Protein AF-A0A3B0P7P2-F1 (afdb_monomer)

Radius of gyration: 26.39 Å; Cα contacts (8 Å, |Δi|>4): 238; chains: 1; bounding box: 58×94×71 Å

Foldseek 3Di:
DLLCVLVVLLLVFCLCLLLLCLVVDPHSVCSVVVSVVVNVVSVVVSVVVVVLCVVQVHPDPLSSCLVVLVVPDPDPVSSVVVSVVSVVVVVVVVVVVVVVVVVSVLVSQLSVLVLCLLLLLFFPSVVLVVCCVVPPSVSSVVVSVVVVVVCCVLQVVVCVVQQFCLSVQLQSSQVSLVRLVVVLVVLVVVVVCVVVVHPPPPDPDPPSVVVSVVSNVVSCVSSCCVVVPQLPVCCVVFVADADPGGDPTDDPDRCTSVNSNCSNVVVVVVVVVNSVVGVVSSQVVQVVVVHHSVSRPCSVVVVVVVVVVVPPPPPDPDDPVPPPPPDDDDD

Secondary structure (DSSP, 8-state):
-GGGHHHHHHTT--GGGGGGGTTTSS-TTHHHHHHHHHHHHHHHHHHHHHHHHHHHT-S-GGGTSHHHHHHH-S-HHHHHHHHHHHHHHHHHHHHHHHHHHHHHHHHHHHHHHHHHHHTT-STTHHHHHHHHHHHTSHHHHHHHHHHHHHHIIIIIHHHHHHT-SHHHHHHHHHHHHHHHHHHHHHHHHHHHHHHTT-TT-----TTHHHHHHHHHHHHHHHHHIIIIIIIIIIHHH-TTSBP---SS---SS--BHHHHHHHHHHHHHHHHHHHHHHHHHHHHHHHHTT--GGGTT-HHHHHHHHHHHTTSSSSSSSSSSSSTTS-----

InterPro domains:
  IPR002293 Amino acid/polyamine transporter I [PF13520] (1-241)

Mean predicted aligned error: 10.69 Å

Organism: Mycoplasmopsis synoviae (NCBI:txid2109)

Sequence (331 aa):
MFIALPAVLFAFDSFLSVGNLAKDVKNPKTVPVAAVLTIVISATVYILISIGAALKGTGFVGNLFTDIVLSVSKDPATRLTASKVLNSFVFFLIGFGALFVANSTSIVLLKSSEGLIEYRQVMFYKKLGELNKRYKNLGSLVLYSVFVSIYLLVVVLPSAISLSDSVIDSSTNLPTIMFFFIYAYTMLLGIIDRFKGGKKTKLKVKGFLPASVLAILLIVAVIGFQFVYKFIAKTAQSPNVADSAGLFFSGTTVFTLAHNSLTNFGLLALCIILALTNYFVVKRQLRSEGLTIEDTGNASDSEEEVSYEETSHEKHEGIFCKMMHKFKPKK

Solvent-accessible surface area (backbone atoms only — not comparable to full-atom values): 18459 Å² total; per-residue (Å²): 116,81,83,54,44,52,69,58,47,44,78,68,49,68,62,72,51,58,60,72,46,35,88,80,40,98,56,49,81,49,48,65,56,51,45,52,51,51,52,53,52,51,51,52,52,52,51,52,51,51,52,54,28,60,77,68,74,40,96,48,73,66,63,69,51,44,65,61,34,60,70,74,40,92,51,68,68,60,29,54,50,49,45,52,53,50,40,52,50,52,52,48,51,53,54,54,50,51,51,54,53,52,54,53,49,51,54,46,46,34,48,50,32,41,50,32,33,67,29,55,71,35,58,64,20,66,65,32,42,52,34,22,73,74,58,73,49,42,21,19,50,51,52,36,48,52,54,50,51,52,46,42,60,72,34,49,46,56,16,62,75,55,49,25,36,28,51,43,49,41,51,57,42,49,61,32,54,53,50,51,49,51,51,37,49,54,46,49,52,54,52,52,38,62,75,70,68,43,89,81,66,78,75,82,61,84,64,48,68,66,50,44,54,51,50,34,54,51,48,50,52,53,51,45,44,47,54,51,43,52,43,43,52,46,21,74,77,43,34,81,43,74,44,88,53,37,88,87,39,83,38,93,65,81,55,20,32,41,55,46,28,49,50,43,52,50,50,51,49,48,53,51,52,51,52,50,51,32,52,56,48,31,53,54,55,32,49,76,71,77,43,58,76,83,56,44,67,55,55,66,67,69,60,53,62,65,56,55,68,75,56,73,81,79,78,85,82,80,68,79,76,72,71,76,80,79,81,78,86,82,130

Structure (mmCIF, N/CA/C/O backbone):
data_AF-A0A3B0P7P2-F1
#
_entry.id   AF-A0A3B0P7P2-F1
#
loop_
_atom_site.group_PDB
_atom_site.id
_atom_site.type_symbol
_atom_site.label_atom_id
_atom_site.label_alt_id
_atom_site.label_comp_id
_atom_site.label_asym_id
_atom_site.label_entity_id
_atom_site.label_seq_id
_atom_site.pdbx_PDB_ins_code
_atom_site.Cartn_x
_atom_site.Cartn_y
_atom_site.Cartn_z
_atom_site.occupancy
_atom_site.B_iso_or_equiv
_atom_site.auth_seq_id
_atom_site.auth_comp_id
_atom_site.auth_asym_id
_atom_site.auth_atom_id
_atom_site.pdbx_PDB_model_num
ATOM 1 N N . MET A 1 1 ? 0.508 -9.821 -20.270 1.00 49.44 1 MET A N 1
ATOM 2 C CA . MET A 1 1 ? -0.573 -8.846 -20.001 1.00 49.44 1 MET A CA 1
ATOM 3 C C . MET A 1 1 ? -1.073 -8.914 -18.553 1.00 49.44 1 MET A C 1
ATOM 5 O O . MET A 1 1 ? -0.848 -7.951 -17.840 1.00 49.44 1 MET A O 1
ATOM 9 N N . PHE A 1 2 ? -1.628 -10.033 -18.056 1.00 52.72 2 PHE A N 1
ATOM 10 C CA . PHE A 1 2 ? -2.137 -10.131 -16.665 1.00 52.72 2 PHE A CA 1
ATOM 11 C C . PHE A 1 2 ? -1.090 -9.929 -15.548 1.00 52.72 2 PHE A C 1
ATOM 13 O O . PHE A 1 2 ? -1.437 -9.560 -14.431 1.00 52.72 2 PHE A O 1
ATOM 20 N N . ILE A 1 3 ? 0.198 -10.123 -15.847 1.00 58.41 3 ILE A N 1
ATOM 21 C CA . ILE A 1 3 ? 1.301 -9.937 -14.886 1.00 58.41 3 ILE A CA 1
ATOM 22 C C . ILE A 1 3 ? 1.486 -8.460 -14.498 1.00 58.41 3 ILE A C 1
ATOM 24 O O . ILE A 1 3 ? 1.856 -8.194 -13.362 1.00 58.41 3 ILE A O 1
ATOM 28 N N . ALA A 1 4 ? 1.175 -7.517 -15.396 1.00 62.50 4 ALA A N 1
ATOM 29 C CA . ALA A 1 4 ? 1.313 -6.078 -15.150 1.00 62.50 4 ALA A CA 1
ATOM 30 C C . ALA A 1 4 ? 0.100 -5.462 -14.426 1.00 62.50 4 ALA A C 1
ATOM 32 O O . ALA A 1 4 ? 0.137 -4.294 -14.053 1.00 62.50 4 ALA A O 1
ATOM 33 N N . LEU A 1 5 ? -0.981 -6.229 -14.228 1.00 66.38 5 LEU A N 1
ATOM 34 C CA . LEU A 1 5 ? -2.214 -5.710 -13.632 1.00 66.38 5 LEU A CA 1
ATOM 35 C C . LEU A 1 5 ? -2.020 -5.108 -12.236 1.00 66.38 5 LEU A C 1
ATOM 37 O O . LEU A 1 5 ? -2.563 -4.033 -12.031 1.00 66.38 5 LEU A O 1
ATOM 41 N N . PRO A 1 6 ? -1.260 -5.699 -11.295 1.00 63.69 6 PRO A N 1
ATOM 42 C CA . PRO A 1 6 ? -1.059 -5.094 -9.980 1.00 63.69 6 PRO A CA 1
ATOM 43 C C . PRO A 1 6 ? -0.405 -3.719 -10.055 1.00 63.69 6 PRO A C 1
ATOM 45 O O . PRO A 1 6 ? -0.884 -2.806 -9.403 1.00 63.69 6 PRO A O 1
ATOM 48 N N . ALA A 1 7 ? 0.597 -3.535 -10.917 1.00 63.81 7 ALA A N 1
ATOM 49 C CA . ALA A 1 7 ? 1.243 -2.237 -11.107 1.00 63.81 7 ALA A CA 1
ATOM 50 C C . ALA A 1 7 ? 0.278 -1.185 -11.686 1.00 63.81 7 ALA A C 1
ATOM 52 O O . ALA A 1 7 ? 0.330 -0.016 -11.318 1.00 63.81 7 ALA A O 1
ATOM 53 N N . VAL A 1 8 ? -0.643 -1.598 -12.565 1.00 67.88 8 VAL A N 1
ATOM 54 C CA . VAL A 1 8 ? -1.703 -0.713 -13.078 1.00 67.88 8 VAL A CA 1
ATOM 55 C C . VAL A 1 8 ? -2.747 -0.424 -12.000 1.00 67.88 8 VAL A C 1
ATOM 57 O O . VAL A 1 8 ? -3.188 0.708 -11.861 1.00 67.88 8 VAL A O 1
ATOM 60 N N . LEU A 1 9 ? -3.141 -1.434 -11.228 1.00 70.94 9 LEU A N 1
ATOM 61 C CA . LEU A 1 9 ? -4.119 -1.308 -10.152 1.00 70.94 9 LEU A CA 1
ATOM 62 C C . LEU A 1 9 ? -3.581 -0.486 -8.974 1.00 70.94 9 LEU A C 1
ATOM 64 O O . LEU A 1 9 ? -4.361 0.222 -8.350 1.00 70.94 9 LEU A O 1
ATOM 68 N N . PHE A 1 10 ? -2.271 -0.511 -8.723 1.00 69.06 10 PHE A N 1
ATOM 69 C CA . PHE A 1 10 ? -1.591 0.327 -7.733 1.00 69.06 10 PHE A CA 1
ATOM 70 C C . PHE A 1 10 ? -1.850 1.811 -7.996 1.00 69.06 10 PHE A C 1
ATOM 72 O O . PHE A 1 10 ? -2.131 2.564 -7.079 1.00 69.06 10 PHE A O 1
ATOM 79 N N . ALA A 1 11 ? -1.894 2.234 -9.261 1.00 68.75 11 ALA A N 1
ATOM 80 C CA . ALA A 1 11 ? -2.240 3.611 -9.604 1.00 68.75 11 ALA A CA 1
ATOM 81 C C . ALA A 1 11 ? -3.682 4.027 -9.241 1.00 68.75 11 ALA A C 1
ATOM 83 O O . ALA A 1 11 ? -4.014 5.214 -9.251 1.00 68.75 11 ALA A O 1
ATOM 84 N N . PHE A 1 12 ? -4.544 3.052 -8.961 1.00 74.31 12 PHE A N 1
ATOM 85 C CA . PHE A 1 12 ? -5.931 3.232 -8.542 1.00 74.31 12 PHE A CA 1
ATOM 86 C C . PHE A 1 12 ? -6.143 2.849 -7.074 1.00 74.31 12 PHE A C 1
ATOM 88 O O . PHE A 1 12 ? -7.286 2.666 -6.645 1.00 74.31 12 PHE A O 1
ATOM 95 N N . ASP A 1 13 ? -5.068 2.683 -6.307 1.00 72.19 13 ASP A N 1
ATOM 96 C CA . ASP A 1 13 ? -5.170 2.417 -4.885 1.00 72.19 13 ASP A CA 1
ATOM 97 C C . ASP A 1 13 ? -5.441 3.706 -4.084 1.00 72.19 13 ASP A C 1
ATOM 99 O O . ASP A 1 13 ? -5.482 4.823 -4.603 1.00 72.19 13 ASP A O 1
ATOM 103 N N . SER A 1 14 ? -5.726 3.549 -2.790 1.00 69.88 14 SER A N 1
ATOM 104 C CA . SER A 1 14 ? -5.865 4.663 -1.842 1.00 69.88 14 SER A CA 1
ATOM 105 C C . SER A 1 14 ? -7.085 5.598 -2.005 1.00 69.88 14 SER A C 1
ATOM 107 O O . SER A 1 14 ? -7.225 6.551 -1.241 1.00 69.88 14 SER A O 1
ATOM 109 N N . PHE A 1 15 ? -8.063 5.329 -2.880 1.00 73.81 15 PHE A N 1
ATOM 110 C CA . PHE A 1 15 ? -9.264 6.192 -2.964 1.00 73.81 15 PHE A CA 1
ATOM 111 C C . PHE A 1 15 ? -10.089 6.239 -1.669 1.00 73.81 15 PHE A C 1
ATOM 113 O O . PHE A 1 15 ? -10.662 7.277 -1.333 1.00 73.81 15 PHE A O 1
ATOM 120 N N . LEU A 1 16 ? -10.126 5.139 -0.907 1.00 74.19 16 LEU A N 1
ATOM 121 C CA . LEU A 1 16 ? -10.799 5.114 0.397 1.00 74.19 16 LEU A CA 1
ATOM 122 C C . LEU A 1 16 ? -10.089 5.972 1.453 1.00 74.19 16 LEU A C 1
ATOM 124 O O . LEU A 1 16 ? -10.738 6.437 2.388 1.00 74.19 16 LEU A O 1
ATOM 128 N N . SER A 1 17 ? -8.795 6.246 1.281 1.00 75.06 17 SER A N 1
ATOM 129 C CA . SER A 1 17 ? -7.999 7.059 2.203 1.00 75.06 17 SER A CA 1
ATOM 130 C C . SER A 1 17 ? -8.495 8.500 2.307 1.00 75.06 17 SER A C 1
ATOM 132 O O . SER A 1 17 ? -8.345 9.130 3.351 1.00 75.06 17 SER A O 1
ATOM 134 N N . VAL A 1 18 ? -9.145 9.019 1.256 1.00 75.25 18 VAL A N 1
ATOM 135 C CA . VAL A 1 18 ? -9.760 10.358 1.265 1.00 75.25 18 VAL A CA 1
ATOM 136 C C . VAL A 1 18 ? -10.882 10.440 2.310 1.00 75.25 18 VAL A C 1
ATOM 138 O O . VAL A 1 18 ? -11.112 11.499 2.892 1.00 75.25 18 VAL A O 1
ATOM 141 N N . GLY A 1 19 ? -11.541 9.316 2.615 1.00 73.25 19 GLY A N 1
ATOM 142 C CA . GLY A 1 19 ? -12.555 9.235 3.667 1.00 73.25 19 GLY A CA 1
ATOM 143 C C . GLY A 1 19 ? -12.014 9.585 5.056 1.00 73.25 19 GLY A C 1
ATOM 144 O O . GLY A 1 19 ? -12.728 10.204 5.843 1.00 73.25 19 GLY A O 1
ATOM 145 N N . ASN A 1 20 ? -10.738 9.297 5.330 1.00 76.06 20 ASN A N 1
ATOM 146 C CA . ASN A 1 20 ? -10.111 9.597 6.623 1.00 76.06 20 ASN A CA 1
ATOM 147 C C . ASN A 1 20 ? -9.946 11.104 6.865 1.00 76.06 20 ASN A C 1
ATOM 149 O O . ASN A 1 20 ? -9.800 11.529 8.005 1.00 76.06 20 ASN A O 1
ATOM 153 N N . LEU A 1 21 ? -10.014 11.918 5.808 1.00 79.19 21 LEU A N 1
ATOM 154 C CA . LEU A 1 21 ? -9.935 13.376 5.890 1.00 79.19 21 LEU A CA 1
ATOM 155 C C . LEU A 1 21 ? -11.312 14.034 6.037 1.00 79.19 21 LEU A C 1
ATOM 157 O O . LEU A 1 21 ? -11.397 15.251 6.161 1.00 79.19 21 LEU A O 1
ATOM 161 N N . ALA A 1 22 ? -12.408 13.266 6.036 1.00 80.00 22 ALA A N 1
ATOM 162 C CA . ALA A 1 22 ? -13.754 13.833 6.030 1.00 80.00 22 ALA A CA 1
ATOM 163 C C . ALA A 1 22 ? -14.070 14.691 7.265 1.00 80.00 22 ALA A C 1
ATOM 165 O O . ALA A 1 22 ? -14.808 15.665 7.126 1.00 80.00 22 ALA A O 1
ATOM 166 N N . LYS A 1 23 ? -13.489 14.372 8.433 1.00 77.81 23 LYS A N 1
ATOM 167 C CA . LYS A 1 23 ? -13.632 15.171 9.666 1.00 77.81 23 LYS A CA 1
ATOM 168 C C . LYS A 1 23 ? -12.910 16.528 9.584 1.00 77.81 23 LYS A C 1
ATOM 170 O O . LYS A 1 23 ? -13.331 17.474 10.237 1.00 77.81 23 LYS A O 1
ATOM 175 N N . ASP A 1 24 ? -11.867 16.640 8.759 1.00 79.62 24 ASP A N 1
ATOM 176 C CA . ASP A 1 24 ? -11.014 17.835 8.664 1.00 79.62 24 ASP A CA 1
ATOM 177 C C . ASP A 1 24 ? -11.414 18.777 7.505 1.00 79.62 24 ASP A C 1
ATOM 179 O O . ASP A 1 24 ? -10.860 19.868 7.349 1.00 79.62 24 ASP A O 1
ATOM 183 N N . VAL A 1 25 ? -12.375 18.378 6.663 1.00 84.50 25 VAL A N 1
ATOM 184 C CA . VAL A 1 25 ? -12.838 19.172 5.515 1.00 84.50 25 VAL A CA 1
ATOM 185 C C . VAL A 1 25 ? -14.052 20.011 5.908 1.00 84.50 25 VAL A C 1
ATOM 187 O O . VAL A 1 25 ? -15.043 19.492 6.412 1.00 84.50 25 VAL A O 1
ATOM 190 N N . LYS A 1 26 ? -14.027 21.310 5.568 1.00 85.50 26 LYS A N 1
ATOM 191 C CA . LYS A 1 26 ? -15.121 22.267 5.845 1.00 85.50 26 LYS A CA 1
ATOM 192 C C . LYS A 1 26 ? -16.506 21.757 5.420 1.00 85.50 26 LYS A C 1
ATOM 194 O O . LYS A 1 26 ? -17.488 22.016 6.102 1.00 85.50 26 LYS A O 1
ATOM 199 N N . ASN A 1 27 ? -16.578 21.048 4.292 1.00 86.50 27 ASN A N 1
ATOM 200 C CA . ASN A 1 27 ? -17.801 20.441 3.769 1.00 86.50 27 ASN A CA 1
ATOM 201 C C . ASN A 1 27 ? -17.602 18.931 3.533 1.00 86.50 27 ASN A C 1
ATOM 203 O O . ASN A 1 27 ? -17.236 18.539 2.428 1.00 86.50 27 ASN A O 1
ATOM 207 N N . PRO A 1 28 ? -17.916 18.048 4.495 1.00 81.62 28 PRO A N 1
ATOM 208 C CA . PRO A 1 28 ? -17.690 16.602 4.354 1.00 81.62 28 PRO A CA 1
ATOM 209 C C . PRO A 1 28 ? -18.415 15.970 3.152 1.00 81.62 28 PRO A C 1
ATOM 211 O O . PRO A 1 28 ? -17.957 14.988 2.573 1.00 81.62 28 PRO A O 1
ATOM 214 N N . LYS A 1 29 ? -19.528 16.571 2.708 1.00 81.31 29 LYS A N 1
ATOM 215 C CA . LYS A 1 29 ? -20.290 16.140 1.521 1.00 81.31 29 LYS A CA 1
ATOM 216 C C . LYS A 1 29 ? -19.514 16.269 0.204 1.00 81.31 29 LYS A C 1
ATOM 218 O O . LYS A 1 29 ? -19.911 15.644 -0.776 1.00 81.31 29 LYS A O 1
ATOM 223 N N . THR A 1 30 ? -18.434 17.053 0.152 1.00 84.12 30 THR A N 1
ATOM 224 C CA . THR A 1 30 ? -17.600 17.165 -1.056 1.00 84.12 30 THR A CA 1
ATOM 225 C C . THR A 1 30 ? -16.606 16.017 -1.188 1.00 84.12 30 THR A C 1
ATOM 227 O O . THR A 1 30 ? -16.122 15.781 -2.289 1.00 84.12 30 THR A O 1
ATOM 230 N N . VAL A 1 31 ? -16.323 15.275 -0.111 1.00 83.00 31 VAL A N 1
ATOM 231 C CA . VAL A 1 31 ? -15.343 14.177 -0.111 1.00 83.00 31 VAL A CA 1
ATOM 232 C C . VAL A 1 31 ? -15.710 13.061 -1.100 1.00 83.00 31 VAL A C 1
ATOM 234 O O . VAL A 1 31 ? -14.862 12.718 -1.925 1.00 83.00 31 VAL A O 1
ATOM 237 N N . PRO A 1 32 ? -16.955 12.540 -1.133 1.00 79.62 32 PRO A N 1
ATOM 238 C CA . PRO A 1 32 ? -17.332 11.525 -2.117 1.00 79.62 32 PRO A CA 1
ATOM 239 C C . PRO A 1 32 ? -17.266 12.037 -3.562 1.00 79.62 32 PRO A C 1
ATOM 241 O O . PRO A 1 32 ? -16.859 11.304 -4.457 1.00 79.62 32 PRO A O 1
ATOM 244 N N . VAL A 1 33 ? -17.641 13.302 -3.795 1.00 83.62 33 VAL A N 1
ATOM 245 C CA . VAL A 1 33 ? -17.603 13.916 -5.134 1.00 83.62 33 VAL A CA 1
ATOM 246 C C . VAL A 1 33 ? -16.163 14.064 -5.613 1.00 83.62 33 VAL A C 1
ATOM 248 O O . VAL A 1 33 ? -15.855 13.692 -6.742 1.00 83.62 33 VAL A O 1
ATOM 251 N N . ALA A 1 34 ? -15.276 14.555 -4.745 1.00 84.19 34 ALA A N 1
ATOM 252 C CA . ALA A 1 34 ? -13.854 14.670 -5.033 1.00 84.19 34 ALA A CA 1
ATOM 253 C C . ALA A 1 34 ? -13.237 13.297 -5.334 1.00 84.19 34 ALA A C 1
ATOM 255 O O . ALA A 1 34 ? -12.522 13.165 -6.320 1.00 84.19 34 ALA A O 1
ATOM 256 N N . ALA A 1 35 ? -13.572 12.262 -4.555 1.00 84.00 35 ALA A N 1
ATOM 257 C CA . ALA A 1 35 ? -13.095 10.904 -4.803 1.00 84.00 35 ALA A CA 1
ATOM 258 C C . ALA A 1 35 ? -13.521 10.384 -6.189 1.00 84.00 35 ALA A C 1
ATOM 260 O O . ALA A 1 35 ? -12.676 9.922 -6.952 1.00 84.00 35 ALA A O 1
ATOM 261 N N . VAL A 1 36 ? -14.803 10.513 -6.553 1.00 84.44 36 VAL A N 1
ATOM 262 C CA . VAL A 1 36 ? -15.304 10.083 -7.873 1.00 84.44 36 VAL A CA 1
ATOM 263 C C . VAL A 1 36 ? -14.634 10.859 -9.006 1.00 84.44 36 VAL A C 1
ATOM 265 O O . VAL A 1 36 ? -14.226 10.257 -9.998 1.00 84.44 36 VAL A O 1
ATOM 268 N N . LEU A 1 37 ? -14.487 12.177 -8.863 1.00 86.94 37 LEU A N 1
ATOM 269 C CA . LEU A 1 37 ? -13.851 13.009 -9.880 1.00 86.94 37 LEU A CA 1
ATOM 270 C C . LEU A 1 37 ? -12.386 12.604 -10.096 1.00 86.94 37 LEU A C 1
ATOM 272 O O . LEU A 1 37 ? -11.966 12.433 -11.239 1.00 86.94 37 LEU A O 1
ATOM 276 N N . THR A 1 38 ? -11.635 12.379 -9.016 1.00 84.19 38 THR A N 1
ATOM 277 C CA . THR A 1 38 ? -10.246 11.907 -9.091 1.00 84.19 38 THR A CA 1
ATOM 278 C C . THR A 1 38 ? -10.162 10.539 -9.764 1.00 84.19 38 THR A C 1
ATOM 280 O O . THR A 1 38 ? -9.327 10.362 -10.645 1.00 84.19 38 THR A O 1
ATOM 283 N N . ILE A 1 39 ? -11.055 9.595 -9.432 1.00 85.50 39 ILE A N 1
ATOM 284 C CA . ILE A 1 39 ? -11.105 8.275 -10.087 1.00 85.50 39 ILE A CA 1
ATOM 285 C C . ILE A 1 39 ? -11.292 8.425 -11.601 1.00 85.50 39 ILE A C 1
ATOM 287 O O . ILE A 1 39 ? -10.558 7.811 -12.374 1.00 85.50 39 ILE A O 1
ATOM 291 N N . VAL A 1 40 ? -12.250 9.249 -12.038 1.00 87.31 40 VAL A N 1
ATOM 292 C CA . VAL A 1 40 ? -12.564 9.439 -13.464 1.00 87.31 40 VAL A CA 1
ATOM 293 C C . VAL A 1 40 ? -11.408 10.102 -14.214 1.00 87.31 40 VAL A C 1
ATOM 295 O O . VAL A 1 40 ? -11.048 9.651 -15.306 1.00 87.31 40 VAL A O 1
ATOM 298 N N . ILE A 1 41 ? -10.804 11.146 -13.638 1.00 88.25 41 ILE A N 1
ATOM 299 C CA . ILE A 1 41 ? -9.662 11.843 -14.244 1.00 88.25 41 ILE A CA 1
ATOM 300 C C . ILE A 1 41 ? -8.474 10.887 -14.367 1.00 88.25 41 ILE A C 1
ATOM 302 O O . ILE A 1 41 ? -7.944 10.720 -15.466 1.00 88.25 41 ILE A O 1
ATOM 306 N N . SER A 1 42 ? -8.104 10.204 -13.279 1.00 84.88 42 SER A N 1
ATOM 307 C CA . SER A 1 42 ? -7.007 9.233 -13.287 1.00 84.88 42 SER A CA 1
ATOM 308 C C . SER A 1 42 ? -7.260 8.122 -14.305 1.00 84.88 42 SER A 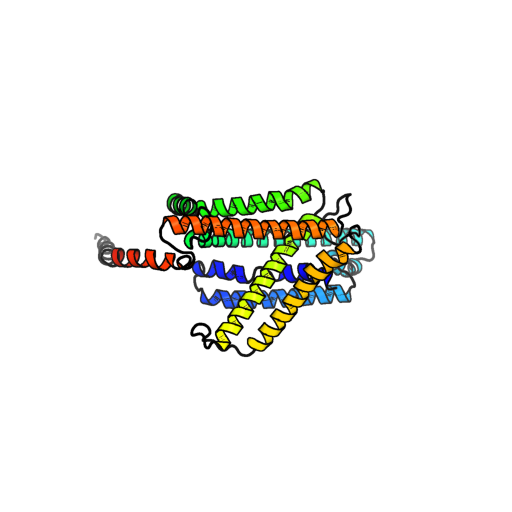C 1
ATOM 310 O O . SER A 1 42 ? -6.393 7.845 -15.131 1.00 84.88 42 SER A O 1
ATOM 312 N N . ALA A 1 43 ? -8.461 7.535 -14.328 1.00 85.19 43 ALA A N 1
ATOM 313 C CA . ALA A 1 43 ? -8.807 6.474 -15.275 1.00 85.19 43 ALA A CA 1
ATOM 314 C C . ALA A 1 43 ? -8.655 6.929 -16.729 1.00 85.19 43 ALA A C 1
ATOM 316 O O . ALA A 1 43 ? -8.058 6.222 -17.539 1.00 85.19 43 ALA A O 1
ATOM 317 N N . THR A 1 44 ? -9.130 8.134 -17.045 1.00 87.06 44 THR A N 1
ATOM 318 C CA . THR A 1 44 ? -9.014 8.709 -18.389 1.00 87.06 44 THR A CA 1
ATOM 319 C C . THR A 1 44 ? -7.549 8.874 -18.793 1.00 87.06 44 THR A C 1
ATOM 321 O O . THR A 1 44 ? -7.156 8.436 -19.874 1.00 87.06 44 THR A O 1
ATOM 324 N N . VAL A 1 45 ? -6.717 9.442 -17.915 1.00 85.44 45 VAL A N 1
ATOM 325 C CA . VAL A 1 45 ? -5.284 9.642 -18.180 1.00 85.44 45 VAL A CA 1
ATOM 326 C C . VAL A 1 45 ? -4.566 8.304 -18.387 1.00 85.44 45 VAL A C 1
ATOM 328 O O . VAL A 1 45 ? -3.842 8.149 -19.370 1.00 85.44 45 VAL A O 1
ATOM 331 N N . TYR A 1 46 ? -4.801 7.308 -17.528 1.00 82.50 46 TYR A N 1
ATOM 332 C CA . TYR A 1 46 ? -4.169 5.989 -17.656 1.00 82.50 46 TYR A CA 1
ATOM 333 C C . TYR A 1 46 ? -4.603 5.230 -18.913 1.00 82.50 46 TYR A C 1
ATOM 335 O O . TYR A 1 46 ? -3.768 4.569 -19.537 1.00 82.50 46 TYR A O 1
ATOM 343 N N . ILE A 1 47 ? -5.870 5.341 -19.326 1.00 83.75 47 ILE A N 1
ATOM 344 C CA . ILE A 1 47 ? -6.346 4.765 -20.591 1.00 83.75 47 ILE A CA 1
ATOM 345 C C . ILE A 1 47 ? -5.615 5.413 -21.772 1.00 83.75 47 ILE A C 1
ATOM 347 O O . ILE A 1 47 ? -5.116 4.697 -22.639 1.00 83.75 47 ILE A O 1
ATOM 351 N N . LEU A 1 48 ? -5.481 6.744 -21.788 1.00 83.88 48 LEU A N 1
ATOM 352 C CA . LEU A 1 48 ? -4.771 7.459 -22.855 1.00 83.88 48 LEU A CA 1
ATOM 353 C C . LEU A 1 48 ? -3.288 7.071 -22.928 1.00 83.88 48 LEU A C 1
ATOM 355 O O . LEU A 1 48 ? -2.784 6.799 -24.017 1.00 83.88 48 LEU A O 1
ATOM 359 N N . ILE A 1 49 ? -2.604 6.981 -21.782 1.00 79.81 49 ILE A N 1
ATOM 360 C CA . ILE A 1 49 ? -1.206 6.522 -21.719 1.00 79.81 49 ILE A CA 1
ATOM 361 C C . ILE A 1 49 ? -1.091 5.086 -22.241 1.00 79.81 49 ILE A C 1
ATOM 363 O O . ILE A 1 49 ? -0.201 4.793 -23.037 1.00 79.81 49 ILE A O 1
ATOM 367 N N . SER A 1 50 ? -2.008 4.201 -21.838 1.00 79.06 50 SER A N 1
ATOM 368 C CA . SER A 1 50 ? -2.009 2.795 -22.259 1.00 79.06 50 SER A CA 1
ATOM 369 C C . SER A 1 50 ? -2.227 2.645 -23.765 1.00 79.06 50 SER A C 1
ATOM 371 O O . SER A 1 50 ? -1.530 1.861 -24.406 1.00 79.06 50 SER A O 1
ATOM 373 N N . ILE A 1 51 ? -3.148 3.421 -24.347 1.00 82.00 51 ILE A N 1
ATOM 374 C CA . ILE A 1 51 ? -3.365 3.466 -25.800 1.00 82.00 51 ILE A CA 1
ATOM 375 C C . ILE A 1 51 ? -2.102 3.978 -26.502 1.00 82.00 51 ILE A C 1
ATOM 377 O O . ILE A 1 51 ? -1.653 3.362 -27.466 1.00 82.00 51 ILE A O 1
ATOM 381 N N . GLY A 1 52 ? -1.487 5.053 -25.998 1.00 78.88 52 GLY A N 1
ATOM 382 C CA . GLY A 1 52 ? -0.237 5.587 -26.546 1.00 78.88 52 GLY A CA 1
ATOM 383 C C . GLY A 1 52 ? 0.905 4.564 -26.533 1.00 78.88 52 GLY A C 1
ATOM 384 O O . GLY A 1 52 ? 1.584 4.383 -27.543 1.00 78.88 52 GLY A O 1
ATOM 385 N N . ALA A 1 53 ? 1.072 3.843 -25.422 1.00 78.12 53 ALA A N 1
ATOM 386 C CA . ALA A 1 53 ? 2.049 2.763 -25.269 1.00 78.12 53 ALA A CA 1
ATOM 387 C C . ALA A 1 53 ? 1.788 1.593 -26.220 1.00 78.12 53 ALA A C 1
ATOM 389 O O . ALA A 1 53 ? 2.718 1.115 -26.873 1.00 78.12 53 ALA A O 1
ATOM 390 N N . ALA A 1 54 ? 0.526 1.177 -26.352 1.00 79.69 54 ALA A N 1
ATOM 391 C CA . ALA A 1 54 ? 0.126 0.105 -27.254 1.00 79.69 54 ALA A CA 1
ATOM 392 C C . ALA A 1 54 ? 0.385 0.460 -28.726 1.00 79.69 54 ALA A C 1
ATOM 394 O O . ALA A 1 54 ? 0.961 -0.349 -29.448 1.00 79.69 54 ALA A O 1
ATOM 395 N N . LEU A 1 55 ? 0.026 1.675 -29.158 1.00 80.75 55 LEU A N 1
ATOM 396 C CA . LEU A 1 55 ? 0.239 2.137 -30.537 1.00 80.75 55 LEU A CA 1
ATOM 397 C C . LEU A 1 55 ? 1.724 2.246 -30.900 1.00 80.75 55 LEU A C 1
ATOM 399 O O . LEU A 1 55 ? 2.104 1.987 -32.038 1.00 80.75 55 LEU A O 1
ATOM 403 N N . LYS A 1 56 ? 2.566 2.611 -29.932 1.00 76.38 56 LYS A N 1
ATOM 404 C CA . LYS A 1 56 ? 4.022 2.698 -30.098 1.00 76.38 56 LYS A CA 1
ATOM 405 C C . LYS A 1 56 ? 4.748 1.360 -29.960 1.00 76.38 56 LYS A C 1
ATOM 407 O O . LYS A 1 56 ? 5.914 1.275 -30.330 1.00 76.38 56 LYS A O 1
ATOM 412 N N . GLY A 1 57 ? 4.114 0.350 -29.367 1.00 75.88 57 GLY A N 1
ATOM 413 C CA . GLY A 1 57 ? 4.770 -0.912 -29.022 1.00 75.88 57 GLY A CA 1
ATOM 414 C C . GLY A 1 57 ? 5.871 -0.770 -27.961 1.00 75.88 57 GLY A C 1
ATOM 415 O O . GLY A 1 57 ? 6.796 -1.577 -27.936 1.00 75.88 57 GLY A O 1
ATOM 416 N N . THR A 1 58 ? 5.800 0.242 -27.088 1.00 72.19 58 THR A N 1
ATOM 417 C CA . THR A 1 58 ? 6.779 0.458 -26.006 1.00 72.19 58 THR A CA 1
ATOM 418 C C . THR A 1 58 ? 6.110 0.424 -24.638 1.00 72.19 58 THR A C 1
ATOM 420 O O . THR A 1 58 ? 5.103 1.088 -24.415 1.00 72.19 58 THR A O 1
ATOM 423 N N . GLY A 1 59 ? 6.700 -0.318 -23.698 1.00 64.38 59 GLY A N 1
ATOM 424 C CA . GLY A 1 59 ? 6.284 -0.321 -22.291 1.00 64.38 59 GLY A CA 1
ATOM 425 C C . GLY A 1 59 ? 6.919 0.792 -21.450 1.00 64.38 59 GLY A C 1
ATOM 426 O O . GLY A 1 59 ? 6.494 1.018 -20.322 1.00 64.38 59 GLY A O 1
ATOM 427 N N . PHE A 1 60 ? 7.931 1.489 -21.978 1.00 68.94 60 PHE A N 1
ATOM 428 C CA . PHE A 1 60 ? 8.664 2.524 -21.248 1.00 68.94 60 PHE A CA 1
ATOM 429 C C . PHE A 1 60 ? 8.241 3.930 -21.684 1.00 68.94 60 PHE A C 1
ATOM 431 O O . PHE A 1 60 ? 8.277 4.254 -22.875 1.00 68.94 60 PHE A O 1
ATOM 438 N N . VAL A 1 61 ? 7.886 4.781 -20.714 1.00 67.44 61 VAL A N 1
ATOM 439 C CA . VAL A 1 61 ? 7.350 6.133 -20.9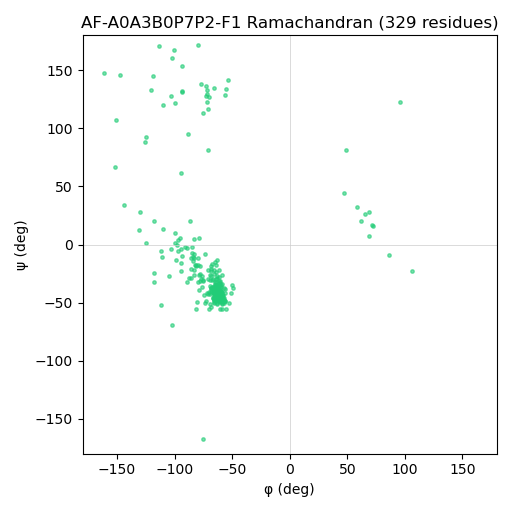59 1.00 67.44 61 VAL A CA 1
ATOM 440 C C . VAL A 1 61 ? 8.370 7.052 -21.629 1.00 67.44 61 VAL A C 1
ATOM 442 O O . VAL A 1 61 ? 8.003 7.792 -22.535 1.00 67.44 61 VAL A O 1
ATOM 445 N N . GLY A 1 62 ? 9.659 6.973 -21.279 1.00 65.38 62 GLY A N 1
ATOM 446 C CA . GLY A 1 62 ? 10.691 7.773 -21.960 1.00 65.38 62 GLY A CA 1
ATOM 447 C C . GLY A 1 62 ? 10.796 7.458 -23.459 1.00 65.38 62 GLY A C 1
ATOM 448 O O . GLY A 1 62 ? 11.066 8.335 -24.277 1.00 65.38 62 GLY A O 1
ATOM 449 N N . ASN A 1 63 ? 10.450 6.227 -23.846 1.00 7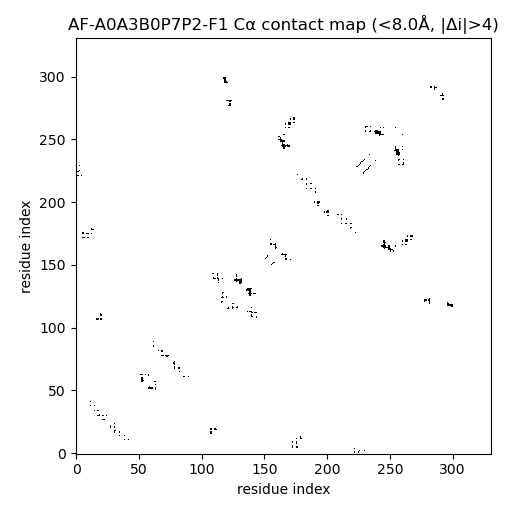0.69 63 ASN A N 1
ATOM 450 C CA . ASN A 1 63 ? 10.436 5.789 -25.239 1.00 70.69 63 ASN A CA 1
ATOM 451 C C . ASN A 1 63 ? 9.142 6.163 -25.980 1.00 70.69 63 ASN A C 1
ATOM 453 O O . ASN A 1 63 ? 9.094 6.068 -27.203 1.00 70.69 63 ASN A O 1
ATOM 457 N N . LEU A 1 64 ? 8.088 6.617 -25.290 1.00 70.31 64 LEU A N 1
ATOM 458 C CA . LEU A 1 64 ? 6.886 7.129 -25.963 1.00 70.31 64 LEU A CA 1
ATOM 459 C C . LEU A 1 64 ? 7.206 8.378 -26.779 1.00 70.31 64 LEU A C 1
ATOM 461 O O . LEU A 1 64 ? 6.677 8.562 -27.875 1.00 70.31 64 LEU A O 1
ATOM 465 N N . PHE A 1 65 ? 8.108 9.215 -26.275 1.00 71.38 65 PHE A N 1
ATOM 466 C CA . PHE A 1 65 ? 8.397 10.513 -26.869 1.00 71.38 65 PHE A CA 1
ATOM 467 C C . PHE A 1 65 ? 9.624 10.516 -27.790 1.00 71.38 65 PHE A C 1
ATOM 469 O O . PHE A 1 65 ? 9.981 11.561 -28.332 1.00 71.38 65 PHE A O 1
ATOM 476 N N . THR A 1 66 ? 10.254 9.362 -28.025 1.00 69.31 66 THR A N 1
ATOM 477 C CA . THR A 1 66 ? 11.437 9.263 -28.895 1.00 69.31 66 THR A CA 1
ATOM 478 C C . THR A 1 66 ? 11.155 9.772 -30.303 1.00 69.31 66 THR A C 1
ATOM 480 O O . THR A 1 66 ? 11.933 10.580 -30.791 1.00 69.31 66 THR A O 1
ATOM 483 N N . ASP A 1 67 ? 10.027 9.410 -30.924 1.00 66.94 67 ASP A N 1
ATOM 484 C CA . ASP A 1 67 ? 9.686 9.889 -32.282 1.00 66.94 67 ASP A CA 1
ATOM 485 C C . ASP A 1 67 ? 9.483 11.405 -32.364 1.00 66.94 67 ASP A C 1
ATOM 487 O O . ASP A 1 67 ? 9.817 12.007 -33.384 1.00 66.94 67 ASP A O 1
ATOM 491 N N . ILE A 1 68 ? 9.025 12.047 -31.281 1.00 68.38 68 ILE A N 1
ATOM 492 C CA . ILE A 1 68 ? 8.976 13.515 -31.212 1.00 68.38 68 ILE A CA 1
ATOM 493 C C . ILE A 1 68 ? 10.402 14.057 -31.282 1.00 68.38 68 ILE A C 1
ATOM 495 O O . ILE A 1 68 ? 10.681 14.943 -32.082 1.00 68.38 68 ILE A O 1
ATOM 499 N N . VAL A 1 69 ? 11.343 13.462 -30.550 1.00 67.88 69 VAL A N 1
ATOM 500 C CA . VAL A 1 69 ? 12.762 13.833 -30.629 1.00 67.88 69 VAL A CA 1
ATOM 501 C C . VAL A 1 69 ? 13.358 13.556 -32.016 1.00 67.88 69 VAL A C 1
ATOM 503 O O . VAL A 1 69 ? 14.158 14.356 -32.501 1.00 67.88 69 VAL A O 1
ATOM 506 N N . LEU A 1 70 ? 12.954 12.472 -32.694 1.00 65.62 70 LEU A N 1
ATOM 507 C CA . LEU A 1 70 ? 13.402 12.180 -34.063 1.00 65.62 70 LEU A CA 1
ATOM 508 C C . LEU A 1 70 ? 12.896 13.218 -35.079 1.00 65.62 70 LEU A C 1
ATOM 510 O O . LEU A 1 70 ? 13.546 13.413 -36.103 1.00 65.62 70 LEU A O 1
ATOM 514 N N . SER A 1 71 ? 11.780 13.894 -34.791 1.00 69.00 71 SER A N 1
ATOM 515 C CA . SER A 1 71 ? 11.210 14.945 -35.645 1.00 69.00 71 SER A CA 1
ATOM 516 C C . SER A 1 71 ? 11.862 16.327 -35.476 1.00 69.00 71 SER A C 1
ATOM 518 O O . SER A 1 71 ? 11.752 17.159 -36.372 1.00 69.00 71 SER A O 1
ATOM 520 N N . VAL A 1 72 ? 12.576 16.571 -34.366 1.00 68.50 72 VAL A N 1
ATOM 521 C CA . VAL A 1 72 ? 13.145 17.893 -34.023 1.00 68.50 72 VAL A CA 1
ATOM 522 C C . VAL A 1 72 ? 14.385 18.244 -34.850 1.00 68.50 72 VAL A C 1
ATOM 524 O O . VAL A 1 72 ? 14.637 19.417 -35.111 1.00 68.50 72 VAL A O 1
ATOM 527 N N . SER A 1 73 ? 15.181 17.262 -35.276 1.00 68.88 73 SER A N 1
ATOM 528 C CA . SER A 1 73 ? 16.367 17.517 -36.102 1.00 68.88 73 SER A CA 1
ATOM 529 C C . SER A 1 73 ? 16.826 16.257 -36.830 1.00 68.88 73 SER A C 1
ATOM 531 O O . SER A 1 73 ? 16.714 15.153 -36.301 1.00 68.88 73 SER A O 1
ATOM 533 N N . LYS A 1 74 ? 17.392 16.416 -38.035 1.00 75.88 74 LYS A N 1
ATOM 534 C CA . LYS A 1 74 ? 18.065 15.327 -38.769 1.00 75.88 74 LYS A CA 1
ATOM 535 C C . LYS A 1 74 ? 19.470 15.038 -38.226 1.00 75.88 74 LYS A C 1
ATOM 537 O O . LYS A 1 74 ? 19.986 13.951 -38.471 1.00 75.88 74 LYS A O 1
ATOM 542 N N . ASP A 1 75 ? 20.060 15.976 -37.483 1.00 83.06 75 ASP A N 1
ATOM 543 C CA . ASP A 1 75 ? 21.395 15.838 -36.901 1.00 83.06 75 ASP A CA 1
ATOM 544 C C . ASP A 1 75 ? 21.408 14.833 -35.721 1.00 83.06 75 ASP A C 1
ATOM 546 O O . ASP A 1 75 ? 20.670 15.018 -34.743 1.00 83.06 75 ASP A O 1
ATOM 550 N N . PRO A 1 76 ? 22.240 13.772 -35.769 1.00 80.62 76 PRO A N 1
ATOM 551 C CA . PRO A 1 76 ? 22.320 12.761 -34.714 1.00 80.62 76 PRO A CA 1
ATOM 552 C C . PRO A 1 76 ? 22.707 13.308 -33.331 1.00 80.62 76 PRO A C 1
ATOM 554 O O . PRO A 1 76 ? 22.177 12.835 -32.321 1.00 80.62 76 PRO A O 1
ATOM 557 N N . ALA A 1 77 ? 23.595 14.307 -33.260 1.00 82.12 77 ALA A N 1
ATOM 558 C CA . ALA A 1 77 ? 24.068 14.859 -31.987 1.00 82.12 77 ALA A CA 1
ATOM 559 C C . ALA A 1 77 ? 22.967 15.659 -31.267 1.00 82.12 77 ALA A C 1
ATOM 561 O O . ALA A 1 77 ? 22.753 15.510 -30.055 1.00 82.12 77 ALA A O 1
ATOM 562 N N . THR A 1 78 ? 22.199 16.439 -32.030 1.00 81.44 78 THR A N 1
ATOM 563 C CA . THR A 1 78 ? 21.033 17.179 -31.537 1.00 81.44 78 THR A CA 1
ATOM 564 C C . THR A 1 78 ? 19.938 16.231 -31.032 1.00 81.44 78 THR A C 1
ATOM 566 O O . THR A 1 78 ? 19.392 16.443 -29.948 1.00 81.44 78 THR A O 1
ATOM 569 N N . ARG A 1 79 ? 19.663 15.130 -31.751 1.00 79.38 79 ARG A N 1
ATOM 570 C CA . ARG A 1 79 ? 18.681 14.104 -31.334 1.00 79.38 79 ARG A CA 1
ATOM 571 C C . ARG A 1 79 ? 19.069 13.427 -30.022 1.00 79.38 79 ARG A C 1
ATOM 573 O O . ARG A 1 79 ? 18.221 13.241 -29.150 1.00 79.38 79 ARG A O 1
ATOM 580 N N . LEU A 1 80 ? 20.345 13.074 -29.861 1.00 79.62 80 LEU A N 1
ATOM 581 C CA . LEU A 1 80 ? 20.830 12.445 -28.631 1.00 79.62 80 LEU A CA 1
ATOM 582 C C . LEU A 1 80 ? 20.675 13.383 -27.428 1.00 79.62 80 LEU A C 1
ATOM 584 O O . LEU A 1 80 ? 20.226 12.959 -26.364 1.00 79.62 80 LEU A O 1
ATOM 588 N N . THR A 1 81 ? 21.009 14.661 -27.608 1.00 83.38 81 THR A N 1
ATOM 589 C CA . THR A 1 81 ? 20.887 15.679 -26.556 1.00 83.38 81 THR A CA 1
ATOM 590 C C . THR A 1 81 ? 19.428 15.911 -26.174 1.00 83.38 81 THR A C 1
ATOM 592 O O . THR A 1 81 ? 19.088 15.843 -24.995 1.00 83.38 81 THR A O 1
ATOM 595 N N . ALA A 1 82 ? 18.546 16.096 -27.159 1.00 80.19 82 ALA A N 1
ATOM 596 C CA . ALA A 1 82 ? 17.117 16.284 -26.925 1.00 80.19 82 ALA A CA 1
ATOM 597 C C . ALA A 1 82 ? 16.469 15.068 -26.233 1.00 80.19 82 ALA A C 1
ATOM 599 O O . ALA A 1 82 ? 15.671 15.243 -25.316 1.00 80.19 82 ALA A O 1
ATOM 600 N N . SER A 1 83 ? 16.867 13.842 -26.595 1.00 79.25 83 SER A N 1
ATOM 601 C CA . SER A 1 83 ? 16.396 12.612 -25.939 1.00 79.25 83 SER A CA 1
ATOM 602 C C . SER A 1 83 ? 16.828 12.543 -24.472 1.00 79.25 83 SER A C 1
ATOM 604 O O . SER A 1 83 ? 16.017 12.246 -23.596 1.00 79.25 83 SER A O 1
ATOM 606 N N . LYS A 1 84 ? 18.088 12.890 -24.174 1.00 82.06 84 LYS A N 1
ATOM 607 C CA . LYS A 1 84 ? 18.592 12.950 -22.793 1.00 82.06 84 LYS A CA 1
ATOM 608 C C . LYS A 1 84 ? 17.846 13.989 -21.959 1.00 82.06 84 LYS A C 1
ATOM 610 O O . LYS A 1 84 ? 17.423 13.669 -20.856 1.00 82.06 84 LYS A O 1
ATOM 615 N N . VAL A 1 85 ? 17.657 15.201 -22.485 1.00 84.69 85 VAL A N 1
ATOM 616 C CA . VAL A 1 85 ? 16.924 16.273 -21.789 1.00 84.69 85 VAL A CA 1
ATOM 617 C C . VAL A 1 85 ? 15.486 15.849 -21.506 1.00 84.69 85 VAL A C 1
ATOM 619 O O . VAL A 1 85 ? 15.014 16.002 -20.381 1.00 84.69 85 VAL A O 1
ATOM 622 N N . LEU A 1 86 ? 14.810 15.265 -22.496 1.00 83.19 86 LEU A N 1
ATOM 623 C CA . LEU A 1 86 ? 13.436 14.805 -22.348 1.00 83.19 86 LEU A CA 1
ATOM 624 C C . LEU A 1 86 ? 13.313 13.681 -21.318 1.00 83.19 86 LEU A C 1
ATOM 626 O O . LEU A 1 86 ? 12.456 13.756 -20.442 1.00 83.19 86 LEU A O 1
ATOM 630 N N . ASN A 1 87 ? 14.192 12.678 -21.369 1.00 82.00 87 ASN A N 1
ATOM 631 C CA . ASN A 1 87 ? 14.211 11.603 -20.378 1.00 82.00 87 ASN A CA 1
ATOM 632 C C . ASN A 1 87 ? 14.469 12.145 -18.968 1.00 82.00 87 ASN A C 1
ATOM 634 O O . ASN A 1 87 ? 13.730 11.802 -18.048 1.00 82.00 87 ASN A O 1
ATOM 638 N N . SER A 1 88 ? 15.450 13.035 -18.793 1.00 84.56 88 SER A N 1
ATOM 639 C CA . SER A 1 88 ? 15.720 13.674 -17.499 1.00 84.56 88 SER A CA 1
ATOM 640 C C . SER A 1 88 ? 14.513 14.456 -16.981 1.00 84.56 88 SER A C 1
ATOM 642 O O . SER A 1 88 ? 14.191 14.372 -15.798 1.00 84.56 88 SER A O 1
ATOM 644 N N . PHE A 1 89 ? 13.812 15.177 -17.857 1.00 86.88 89 PHE A N 1
ATOM 645 C CA . PHE A 1 89 ? 12.603 15.911 -17.492 1.00 86.88 89 PHE A CA 1
ATOM 646 C C . PHE A 1 89 ? 11.455 14.976 -17.086 1.00 86.88 89 PHE A C 1
ATOM 648 O O . PHE A 1 89 ? 10.797 15.214 -16.075 1.00 86.88 89 PHE A O 1
ATOM 655 N N . VAL A 1 90 ? 11.247 13.875 -17.815 1.00 84.56 90 VAL A N 1
ATOM 6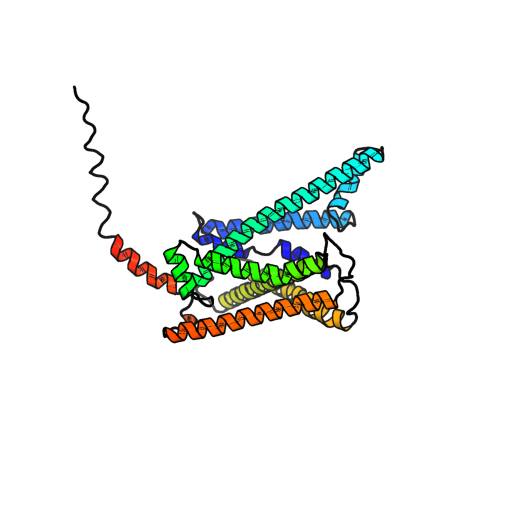56 C CA . VAL A 1 90 ? 10.251 12.850 -17.464 1.00 84.56 90 VAL A CA 1
ATOM 657 C C . VAL A 1 90 ? 10.568 12.226 -16.103 1.00 84.56 90 VAL A C 1
ATOM 659 O O . VAL A 1 90 ? 9.685 12.151 -15.252 1.00 84.56 90 VAL A O 1
ATOM 662 N N . PHE A 1 91 ? 11.819 11.833 -15.852 1.00 83.69 91 PHE A N 1
ATOM 663 C CA . PHE A 1 91 ? 12.228 11.288 -14.553 1.00 83.69 91 PHE A CA 1
ATOM 664 C C . PHE A 1 91 ? 12.086 12.303 -13.418 1.00 83.69 91 PHE A C 1
ATOM 666 O O . PHE A 1 91 ? 11.651 11.937 -12.327 1.00 83.69 91 PHE A O 1
ATOM 673 N N . PHE A 1 92 ? 12.387 13.578 -13.675 1.00 89.56 92 PHE A N 1
ATOM 674 C CA . PHE A 1 92 ? 12.143 14.652 -12.717 1.00 89.56 92 PHE A CA 1
ATOM 675 C C . PHE A 1 92 ? 10.653 14.772 -12.370 1.00 89.56 92 PHE A C 1
ATOM 677 O O . PHE A 1 92 ? 10.314 14.825 -11.192 1.00 89.56 92 PHE A O 1
ATOM 684 N N . LEU A 1 93 ? 9.756 14.749 -13.364 1.00 89.50 93 LEU A N 1
ATOM 685 C CA . LEU A 1 93 ? 8.309 14.791 -13.129 1.00 89.50 93 LEU A CA 1
ATOM 686 C C . LEU A 1 93 ? 7.803 13.566 -12.357 1.00 89.50 93 LEU A C 1
ATOM 688 O O . LEU A 1 93 ? 6.972 13.719 -11.463 1.00 89.50 93 LEU A O 1
ATOM 692 N N . ILE A 1 94 ? 8.319 12.371 -12.659 1.00 85.94 94 ILE A N 1
ATOM 693 C CA . ILE A 1 94 ? 7.997 11.144 -11.914 1.00 85.94 94 ILE A CA 1
ATOM 694 C C . ILE A 1 94 ? 8.439 11.284 -10.451 1.00 85.94 94 ILE A C 1
ATOM 696 O O . ILE A 1 94 ? 7.641 11.044 -9.545 1.00 85.94 94 ILE A O 1
ATOM 700 N N . GLY A 1 95 ? 9.678 11.722 -10.209 1.00 88.12 95 GLY A N 1
ATOM 701 C CA . GLY A 1 95 ? 10.204 11.933 -8.859 1.00 88.12 95 GLY A CA 1
ATOM 702 C C . GLY A 1 95 ? 9.435 13.008 -8.088 1.00 88.12 95 GLY A C 1
ATOM 703 O O . GLY A 1 95 ? 9.081 12.811 -6.928 1.00 88.12 95 GLY A O 1
ATOM 704 N N . PHE A 1 96 ? 9.104 14.121 -8.745 1.00 90.44 96 PHE A N 1
ATOM 705 C CA . PHE A 1 96 ? 8.293 15.184 -8.160 1.00 90.44 96 PHE A CA 1
ATOM 706 C C . PHE A 1 96 ? 6.890 14.683 -7.799 1.00 90.44 96 PHE A C 1
ATOM 708 O O . PHE A 1 96 ? 6.431 14.914 -6.685 1.00 90.44 96 PHE A O 1
ATOM 715 N N . GLY A 1 97 ? 6.240 13.920 -8.685 1.00 89.56 97 GLY A N 1
ATOM 716 C CA . GLY A 1 97 ? 4.956 13.275 -8.405 1.00 89.56 97 GLY A CA 1
ATOM 717 C C . GLY A 1 97 ? 5.016 12.327 -7.204 1.00 89.56 97 GLY A C 1
ATOM 718 O O . GLY A 1 97 ? 4.147 12.386 -6.332 1.00 89.56 97 GLY A O 1
ATOM 719 N N . ALA A 1 98 ? 6.074 11.517 -7.098 1.00 86.81 98 ALA A N 1
ATOM 720 C CA . ALA A 1 98 ? 6.282 10.621 -5.962 1.00 86.81 98 ALA A CA 1
ATOM 721 C C . ALA A 1 98 ? 6.369 11.376 -4.620 1.00 86.81 98 ALA A C 1
ATOM 723 O O . ALA A 1 98 ? 5.842 10.891 -3.618 1.00 86.81 98 ALA A O 1
ATOM 724 N N . LEU A 1 99 ? 6.945 12.587 -4.591 1.00 89.88 99 LEU A N 1
ATOM 725 C CA . LEU A 1 99 ? 6.974 13.428 -3.386 1.00 89.88 99 LEU A CA 1
ATOM 726 C C . LEU A 1 99 ? 5.573 13.874 -2.942 1.00 89.88 99 LEU A C 1
ATOM 728 O O . LEU A 1 99 ? 5.280 13.851 -1.746 1.00 89.88 99 LEU A O 1
ATOM 732 N N . PHE A 1 100 ? 4.684 14.241 -3.874 1.00 89.38 100 PHE A N 1
ATOM 733 C CA . PHE A 1 100 ? 3.297 14.589 -3.526 1.00 89.38 100 PHE A CA 1
ATOM 734 C C . PHE A 1 100 ? 2.535 13.395 -2.967 1.00 89.38 100 PHE A C 1
ATOM 736 O O . PHE A 1 100 ? 1.831 13.535 -1.965 1.00 89.38 100 PHE A O 1
ATOM 743 N N . VAL A 1 101 ? 2.699 12.223 -3.583 1.00 86.00 101 VAL A N 1
ATOM 744 C CA . VAL A 1 101 ? 2.074 10.982 -3.109 1.00 86.00 101 VAL A CA 1
ATOM 745 C C . VAL A 1 101 ? 2.587 10.624 -1.713 1.00 86.00 101 VAL A C 1
ATOM 747 O O . VAL A 1 101 ? 1.782 10.345 -0.823 1.00 86.00 101 VAL A O 1
ATOM 750 N N . ALA A 1 102 ? 3.900 10.703 -1.478 1.00 87.88 102 ALA A N 1
ATOM 751 C CA . ALA A 1 102 ? 4.503 10.439 -0.172 1.00 87.88 102 ALA A CA 1
ATOM 752 C C . ALA A 1 102 ? 4.013 11.418 0.909 1.00 87.88 102 ALA A C 1
ATOM 754 O O . ALA A 1 102 ? 3.674 11.001 2.019 1.00 87.88 102 ALA A O 1
ATOM 755 N N . ASN A 1 103 ? 3.908 12.709 0.581 1.00 89.00 103 ASN A N 1
ATOM 756 C CA . ASN A 1 103 ? 3.387 13.719 1.500 1.00 89.00 103 ASN A CA 1
ATOM 757 C C . ASN A 1 103 ? 1.903 13.476 1.831 1.00 89.00 103 ASN A C 1
ATOM 759 O O . ASN A 1 103 ? 1.512 13.451 2.996 1.00 89.00 103 ASN A O 1
ATOM 763 N N . SER A 1 104 ? 1.073 13.226 0.813 1.00 87.69 104 SER A N 1
ATOM 764 C CA . SER A 1 104 ? -0.353 12.937 1.000 1.00 87.69 104 SER A CA 1
ATOM 765 C C . SER A 1 104 ? -0.575 11.674 1.838 1.00 87.69 104 SER A C 1
ATOM 767 O O . SER A 1 104 ? -1.348 11.690 2.798 1.00 87.69 104 SER A O 1
ATOM 769 N N . THR A 1 105 ? 0.162 10.603 1.536 1.00 86.69 105 THR A N 1
ATOM 770 C CA . THR A 1 105 ? 0.077 9.329 2.261 1.00 86.69 105 THR A CA 1
ATOM 771 C C . THR A 1 105 ? 0.521 9.480 3.715 1.00 86.69 105 THR A C 1
ATOM 773 O O . THR A 1 105 ? -0.099 8.898 4.601 1.00 86.69 105 THR A O 1
ATOM 776 N N . SER A 1 106 ? 1.530 10.314 3.991 1.00 90.12 106 SER A N 1
ATOM 777 C CA . SER A 1 106 ? 1.960 10.620 5.362 1.00 90.12 106 SER A CA 1
ATOM 778 C C . SER A 1 106 ? 0.830 11.227 6.202 1.00 90.12 106 SER A C 1
ATOM 780 O O . SER A 1 106 ? 0.603 10.796 7.332 1.00 90.12 106 SER A O 1
ATOM 782 N N . ILE A 1 107 ? 0.070 12.176 5.640 1.00 89.69 107 ILE A N 1
ATOM 783 C CA . ILE A 1 107 ? -1.078 12.796 6.326 1.00 89.69 107 ILE A CA 1
ATOM 784 C C . ILE A 1 107 ? -2.174 11.757 6.584 1.00 89.69 107 ILE A C 1
ATOM 786 O O . ILE A 1 107 ? -2.683 11.654 7.702 1.00 89.69 107 ILE A O 1
ATOM 790 N N . VAL A 1 108 ? -2.512 10.957 5.568 1.00 88.56 108 VAL A N 1
ATOM 791 C CA . VAL A 1 108 ? -3.500 9.875 5.688 1.00 88.56 108 VAL A CA 1
ATOM 792 C C . VAL A 1 108 ? -3.095 8.888 6.780 1.00 88.56 108 VAL A C 1
ATOM 794 O O . VAL A 1 108 ? -3.931 8.513 7.602 1.00 88.56 108 VAL A O 1
ATOM 797 N N . LEU A 1 109 ? -1.834 8.456 6.811 1.00 90.06 109 LEU A N 1
ATOM 798 C CA . LEU A 1 109 ? -1.360 7.463 7.771 1.00 90.06 109 LEU A CA 1
ATOM 799 C C . LEU A 1 109 ? -1.346 8.019 9.200 1.00 90.06 109 LEU A C 1
ATOM 801 O O . LEU A 1 109 ? -1.716 7.309 10.137 1.00 90.06 109 LEU A O 1
ATOM 805 N N . LEU A 1 110 ? -0.996 9.297 9.370 1.00 92.25 110 LEU A N 1
ATOM 806 C CA . LEU A 1 110 ? -1.074 9.978 10.662 1.00 92.25 110 LEU A CA 1
ATOM 807 C C . LEU A 1 110 ? -2.520 10.039 11.177 1.00 92.25 110 LEU A C 1
ATOM 809 O O . LEU A 1 110 ? -2.776 9.689 12.327 1.00 92.25 110 LEU A O 1
ATOM 813 N N . LYS A 1 111 ? -3.472 10.413 10.315 1.00 90.50 111 LYS A N 1
ATOM 814 C CA . LYS A 1 111 ? -4.904 10.464 10.655 1.00 90.50 111 LYS A CA 1
ATOM 815 C C . LYS A 1 111 ? -5.504 9.085 10.908 1.00 90.50 111 LYS A C 1
ATOM 817 O O . LYS A 1 111 ? -6.303 8.911 11.822 1.00 90.50 111 LYS A O 1
ATOM 822 N N . SER A 1 112 ? -5.061 8.082 10.158 1.00 90.88 112 SER A N 1
ATOM 823 C CA . SER A 1 112 ? -5.436 6.686 10.399 1.00 90.88 112 SER A CA 1
ATOM 824 C C . SER A 1 112 ? -4.925 6.211 11.762 1.00 90.88 112 SER A C 1
ATOM 826 O O . SER A 1 112 ? -5.648 5.543 12.491 1.00 90.88 112 SER A O 1
ATOM 828 N N . SER A 1 113 ? -3.706 6.609 12.143 1.00 93.38 113 SER A N 1
ATOM 829 C CA . SER A 1 113 ? -3.128 6.309 13.459 1.00 93.38 113 SER A CA 1
ATOM 830 C C . SER A 1 113 ? -3.901 6.989 14.593 1.00 93.38 113 SER A C 1
ATOM 832 O O . SER A 1 113 ? -4.162 6.357 15.612 1.00 93.38 113 SER A O 1
ATOM 834 N N . GLU A 1 114 ? -4.311 8.247 14.402 1.00 92.25 114 GLU A N 1
ATOM 835 C CA . GLU A 1 114 ? -5.179 8.980 15.336 1.00 92.25 114 GLU A CA 1
ATOM 836 C C . GLU A 1 114 ? -6.512 8.251 15.545 1.00 92.25 114 GLU A C 1
ATOM 838 O O . GLU A 1 114 ? -6.853 7.932 16.684 1.00 92.25 114 GLU A O 1
ATOM 843 N N . GLY A 1 115 ? -7.195 7.876 14.458 1.00 91.12 115 GLY A N 1
ATOM 844 C CA . GLY A 1 115 ? -8.448 7.122 14.529 1.00 91.12 115 GLY A CA 1
ATOM 845 C C . GLY A 1 115 ? -8.293 5.760 15.212 1.00 91.12 115 GLY A C 1
ATOM 846 O O . GLY A 1 115 ? -9.105 5.395 16.056 1.00 91.12 115 GLY A O 1
ATOM 847 N N . LEU A 1 116 ? -7.225 5.011 14.921 1.00 92.69 116 LEU A N 1
ATOM 848 C CA . LEU A 1 116 ? -6.974 3.718 15.572 1.00 92.69 116 LEU A CA 1
ATOM 849 C C . LEU A 1 116 ? -6.784 3.841 17.093 1.00 92.69 116 LEU A C 1
ATOM 851 O O . LEU A 1 116 ? -7.193 2.943 1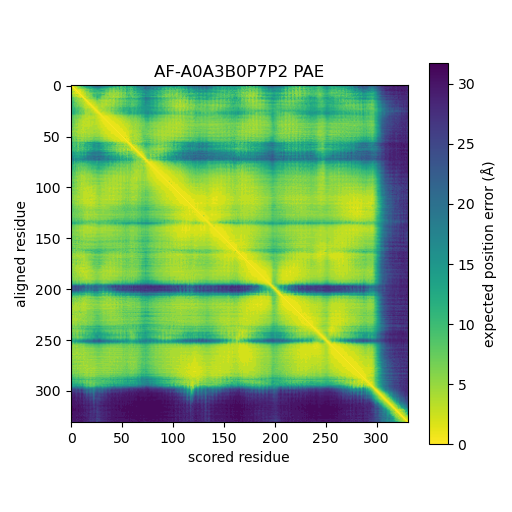7.837 1.00 92.69 116 LEU A O 1
ATOM 855 N N . ILE A 1 117 ? -6.165 4.932 17.556 1.00 94.31 117 ILE A N 1
ATOM 856 C CA . ILE A 1 117 ? -5.985 5.222 18.984 1.00 94.31 117 ILE A CA 1
ATOM 857 C C . ILE A 1 117 ? -7.321 5.634 19.614 1.00 94.31 117 ILE A C 1
ATOM 859 O O . ILE A 1 117 ? -7.695 5.070 20.642 1.00 94.31 117 ILE A O 1
ATOM 863 N N . GLU A 1 118 ? -8.046 6.568 18.987 1.00 91.00 118 GLU A N 1
ATOM 864 C CA . GLU A 1 118 ? -9.353 7.075 19.439 1.00 91.00 118 GLU A CA 1
ATOM 865 C C . GLU A 1 118 ? -10.371 5.934 19.592 1.00 91.00 118 GLU A C 1
ATOM 867 O O . GLU A 1 118 ? -11.012 5.786 20.633 1.00 91.00 118 GLU A O 1
ATOM 872 N N . TYR A 1 119 ? -10.436 5.044 18.600 1.00 90.81 119 TYR A N 1
ATOM 873 C CA . TYR A 1 119 ? -11.365 3.916 18.591 1.00 90.81 119 TYR A CA 1
ATOM 874 C C . TYR A 1 119 ? -10.884 2.692 19.381 1.00 90.81 119 TYR A C 1
ATOM 876 O O . TYR A 1 119 ? -11.574 1.675 19.381 1.00 90.81 119 TYR A O 1
ATOM 884 N N . ARG A 1 120 ? -9.744 2.766 20.088 1.00 93.25 120 ARG A N 1
ATOM 885 C CA . ARG A 1 120 ? -9.180 1.662 20.898 1.00 93.25 120 ARG A CA 1
ATOM 886 C C . ARG A 1 120 ? -8.896 0.389 20.083 1.00 93.25 120 ARG A C 1
ATOM 888 O O . ARG A 1 120 ? -8.988 -0.724 20.594 1.00 93.25 120 ARG A O 1
ATOM 895 N N . GLN A 1 121 ? -8.538 0.553 18.809 1.00 91.88 121 GLN A N 1
ATOM 896 C CA . GLN A 1 121 ? -8.325 -0.541 17.851 1.00 91.88 121 GLN A CA 1
ATOM 897 C C . GLN A 1 121 ? -6.851 -0.933 17.680 1.00 91.88 121 GLN A C 1
ATOM 899 O O . GLN A 1 121 ? -6.538 -1.859 16.929 1.00 91.88 121 GLN A O 1
ATOM 904 N N . VAL A 1 122 ? -5.937 -0.260 18.382 1.00 94.69 122 VAL A N 1
ATOM 905 C CA . VAL A 1 122 ? -4.498 -0.537 18.336 1.00 94.69 122 VAL A CA 1
ATOM 906 C C . VAL A 1 122 ? -3.948 -0.956 19.695 1.00 94.69 122 VAL A C 1
ATOM 908 O O . VAL A 1 122 ? -4.366 -0.469 20.746 1.00 94.69 122 VAL A O 1
ATOM 911 N N . MET A 1 123 ? -2.970 -1.856 19.682 1.00 93.25 123 MET A N 1
ATOM 912 C CA . MET A 1 123 ? -2.204 -2.216 20.866 1.00 93.25 123 MET A CA 1
ATOM 913 C C . MET A 1 123 ? -1.618 -0.966 21.528 1.00 93.25 123 MET A C 1
ATOM 915 O O . MET A 1 123 ? -1.174 -0.031 20.863 1.00 93.25 123 MET A O 1
ATOM 919 N N . PHE A 1 124 ? -1.613 -0.952 22.860 1.00 93.81 124 PHE A N 1
ATOM 920 C CA . PHE A 1 124 ? -1.124 0.186 23.647 1.00 93.81 124 PHE A CA 1
ATOM 921 C C . PHE A 1 124 ? -1.904 1.501 23.443 1.00 93.81 124 PHE A C 1
ATOM 923 O O . PHE A 1 124 ? -1.391 2.553 23.834 1.00 93.81 124 PHE A O 1
ATOM 930 N N . TYR A 1 125 ? -3.148 1.459 22.934 1.00 93.88 125 TYR A N 1
ATOM 931 C CA . TYR A 1 125 ? -3.963 2.663 22.705 1.00 93.88 125 TYR A CA 1
ATOM 932 C C . TYR A 1 125 ? -4.046 3.592 23.924 1.00 93.88 125 TYR A C 1
ATOM 934 O O . TYR A 1 125 ? -4.033 4.798 23.740 1.00 93.88 125 TYR A O 1
ATOM 942 N N . LYS A 1 126 ? -4.067 3.074 25.164 1.00 92.12 126 LYS A N 1
ATOM 943 C CA . LYS A 1 126 ? -4.087 3.910 26.382 1.00 92.12 126 LYS A CA 1
ATOM 944 C C . LYS A 1 126 ? -2.887 4.841 26.476 1.00 92.12 126 LYS A C 1
ATOM 946 O O . LYS A 1 126 ? -3.051 6.049 26.565 1.00 92.12 126 LYS A O 1
ATOM 951 N N . LYS A 1 127 ? -1.681 4.269 26.408 1.00 94.31 127 LYS A N 1
ATOM 952 C CA . LYS A 1 127 ? -0.432 5.034 26.501 1.00 94.31 127 LYS A CA 1
ATOM 953 C C . LYS A 1 127 ? -0.330 6.014 25.337 1.00 94.31 127 LYS A C 1
ATOM 955 O O . LYS A 1 127 ? 0.014 7.171 25.533 1.00 94.31 127 LYS A O 1
ATOM 960 N N . LEU A 1 128 ? -0.674 5.566 24.129 1.00 94.81 128 LEU A N 1
ATOM 961 C CA . LEU A 1 128 ? -0.677 6.428 22.946 1.00 94.81 128 LEU A CA 1
ATOM 962 C C . LEU A 1 128 ? -1.717 7.558 23.065 1.00 94.81 128 LEU A C 1
ATOM 964 O O . LEU A 1 128 ? -1.425 8.699 22.719 1.00 94.81 128 LEU A O 1
ATOM 968 N N . GLY A 1 129 ? -2.893 7.273 23.622 1.00 93.81 129 GLY A N 1
ATOM 969 C CA . GLY A 1 129 ? -3.952 8.241 23.893 1.00 93.81 129 GLY A CA 1
ATOM 970 C C . GLY A 1 129 ? -3.554 9.268 24.952 1.00 93.81 129 GLY A C 1
ATOM 971 O O . GLY A 1 129 ? -3.767 10.461 24.758 1.00 93.81 129 GLY A O 1
ATOM 972 N N . GLU A 1 130 ? -2.896 8.843 26.031 1.00 94.06 130 GLU A N 1
ATOM 973 C CA . GLU A 1 130 ? -2.312 9.742 27.036 1.00 94.06 130 GLU A CA 1
ATOM 974 C C . GLU A 1 130 ? -1.263 10.674 26.413 1.00 94.06 130 GLU A C 1
ATOM 976 O O . GLU A 1 130 ? -1.272 11.879 26.672 1.00 94.06 130 GLU A O 1
ATOM 981 N N . LEU A 1 131 ? -0.396 10.148 25.538 1.00 93.81 131 LEU A N 1
ATOM 982 C CA . LEU A 1 131 ? 0.556 10.968 24.784 1.00 93.81 131 LEU A CA 1
ATOM 983 C C . LEU A 1 131 ? -0.153 11.970 23.862 1.00 93.81 131 LEU A C 1
ATOM 985 O O . LEU A 1 131 ? 0.280 13.121 23.778 1.00 93.81 131 LEU A O 1
ATOM 989 N N . ASN A 1 132 ? -1.237 11.562 23.194 1.00 92.56 132 ASN A N 1
ATOM 990 C CA . ASN A 1 132 ? -2.042 12.459 22.361 1.00 92.56 132 ASN A CA 1
ATOM 991 C C . ASN A 1 132 ? -2.640 13.605 23.180 1.00 92.56 132 ASN A C 1
ATOM 993 O O . ASN A 1 132 ? -2.533 14.757 22.756 1.00 92.56 132 ASN A O 1
ATOM 997 N N . LYS A 1 133 ? -3.192 13.307 24.364 1.00 91.44 133 LYS A N 1
ATOM 998 C CA . LYS A 1 133 ? -3.746 14.309 25.288 1.00 91.44 133 LYS A CA 1
ATOM 999 C C . LYS A 1 133 ? -2.661 15.256 25.819 1.00 91.44 133 LYS A C 1
ATOM 1001 O O . LYS A 1 133 ? -2.889 16.457 25.909 1.00 91.44 133 LYS A O 1
ATOM 1006 N N . ARG A 1 134 ? -1.462 14.743 26.126 1.00 91.88 134 ARG A N 1
ATOM 1007 C CA . ARG A 1 134 ? -0.372 15.527 26.738 1.00 91.88 134 ARG A CA 1
ATOM 1008 C C . ARG A 1 134 ? 0.394 16.419 25.757 1.00 91.88 134 ARG A C 1
ATOM 1010 O O . ARG A 1 134 ? 0.774 17.525 26.126 1.00 91.88 134 ARG A O 1
ATOM 1017 N N . TYR A 1 135 ? 0.647 15.943 24.538 1.00 88.38 135 TYR A N 1
ATOM 1018 C CA . TYR A 1 135 ? 1.540 16.605 23.575 1.00 88.38 135 TYR A CA 1
ATOM 1019 C C . TYR A 1 135 ? 0.917 16.782 22.188 1.00 88.38 135 TYR A C 1
ATOM 1021 O O . TYR A 1 135 ? 1.637 16.822 21.196 1.00 88.38 135 TYR A O 1
ATOM 1029 N N . LYS A 1 136 ? -0.415 16.894 22.123 1.00 87.06 136 LYS A N 1
ATOM 1030 C CA . LYS A 1 136 ? -1.188 17.182 20.907 1.00 87.06 136 LYS A CA 1
ATOM 1031 C C . LYS A 1 136 ? -0.787 16.280 19.729 1.00 87.06 136 LYS A C 1
ATOM 1033 O O . LYS A 1 136 ? -0.037 16.674 18.841 1.00 87.06 136 LYS A O 1
ATOM 1038 N N . ASN A 1 137 ? -1.333 15.066 19.726 1.00 88.69 137 ASN A N 1
ATOM 1039 C CA . ASN A 1 137 ? -1.172 14.046 18.673 1.00 88.69 137 ASN A CA 1
ATOM 1040 C C . ASN A 1 137 ? 0.208 13.363 18.592 1.00 88.69 137 ASN A C 1
ATOM 1042 O O . ASN A 1 137 ? 0.512 12.675 17.614 1.00 88.69 137 ASN A O 1
ATOM 1046 N N . LEU A 1 138 ? 1.034 13.480 19.639 1.00 93.12 138 LEU A N 1
ATOM 1047 C CA . LEU A 1 138 ? 2.336 12.808 19.701 1.00 93.12 138 LEU A CA 1
ATOM 1048 C C . LEU A 1 138 ? 2.227 11.274 19.665 1.00 93.12 138 LEU A C 1
ATOM 1050 O O . LEU A 1 138 ? 3.047 10.623 19.029 1.00 93.12 138 LEU A O 1
ATOM 1054 N N . GLY A 1 139 ? 1.223 10.682 20.312 1.00 94.38 139 GLY A N 1
ATOM 1055 C CA . GLY A 1 139 ? 0.988 9.236 20.269 1.00 94.38 139 GLY A CA 1
ATOM 1056 C C . GLY A 1 139 ? 0.684 8.734 18.855 1.00 94.38 139 GLY A C 1
ATOM 1057 O O . GLY A 1 139 ? 1.236 7.718 18.437 1.00 94.38 139 GLY A O 1
ATOM 1058 N N . SER A 1 140 ? -0.106 9.484 18.083 1.00 94.69 140 SER A N 1
ATOM 1059 C CA . SER A 1 140 ? -0.366 9.204 16.666 1.00 94.69 140 SER A CA 1
ATOM 1060 C C . SER A 1 140 ? 0.918 9.274 15.836 1.00 94.69 140 SER A C 1
ATOM 1062 O O . SER A 1 140 ? 1.147 8.408 14.995 1.00 94.69 140 SER A O 1
ATOM 1064 N N . LEU A 1 141 ? 1.787 10.258 16.102 1.00 95.00 141 LEU A N 1
ATOM 1065 C CA . LEU A 1 141 ? 3.085 10.392 15.430 1.00 95.00 141 LEU A CA 1
ATOM 1066 C C . LEU A 1 141 ? 4.052 9.251 15.784 1.00 95.00 141 LEU A C 1
ATOM 1068 O O . LEU A 1 141 ? 4.781 8.765 14.917 1.00 95.00 141 LEU A O 1
ATOM 1072 N N . VAL A 1 142 ? 4.057 8.806 17.044 1.00 95.94 142 VAL A N 1
ATOM 1073 C CA . VAL A 1 142 ? 4.850 7.652 17.492 1.00 95.94 142 VAL A CA 1
ATOM 1074 C C . VAL A 1 142 ? 4.373 6.389 16.783 1.00 95.94 142 VAL A C 1
ATOM 1076 O O . VAL A 1 142 ? 5.192 5.658 16.232 1.00 95.94 142 VAL A O 1
ATOM 1079 N N . LEU A 1 143 ? 3.058 6.157 16.736 1.00 95.00 143 LEU A N 1
ATOM 1080 C CA . LEU A 1 143 ? 2.483 5.005 16.047 1.00 95.00 143 LEU A CA 1
ATOM 1081 C C . LEU A 1 143 ? 2.804 5.024 14.544 1.00 95.00 143 LEU A C 1
ATOM 1083 O O . LEU A 1 143 ? 3.277 4.022 14.008 1.00 95.00 143 LEU A O 1
ATOM 1087 N N . TYR A 1 144 ? 2.637 6.178 13.892 1.00 94.25 144 TYR A N 1
ATOM 1088 C CA . TYR A 1 144 ? 3.066 6.415 12.510 1.00 94.25 144 TYR A CA 1
ATOM 1089 C C . TYR A 1 144 ? 4.545 6.053 12.304 1.00 94.25 144 TYR A C 1
ATOM 1091 O O . TYR A 1 144 ? 4.878 5.283 11.402 1.00 94.25 144 TYR A O 1
ATOM 1099 N N . SER A 1 145 ? 5.429 6.554 13.171 1.00 94.38 145 SER A N 1
ATOM 1100 C CA . SER A 1 145 ? 6.873 6.314 13.072 1.00 94.38 145 SER A CA 1
ATOM 1101 C C . SER A 1 145 ? 7.207 4.831 13.208 1.00 94.38 145 SER A C 1
ATOM 1103 O O . SER A 1 145 ? 8.005 4.324 12.429 1.00 94.38 145 SER A O 1
ATOM 1105 N N . VAL A 1 146 ? 6.555 4.109 14.127 1.00 93.25 146 VAL A N 1
ATOM 1106 C CA . VAL A 1 146 ? 6.740 2.657 14.287 1.00 93.25 146 VAL A CA 1
ATOM 1107 C C . VAL A 1 146 ? 6.358 1.907 13.009 1.00 93.25 146 VAL A C 1
ATOM 1109 O O . VAL A 1 146 ? 7.133 1.070 12.546 1.00 93.25 146 VAL A O 1
ATOM 1112 N N . PHE A 1 147 ? 5.206 2.219 12.404 1.00 90.12 147 PHE A N 1
ATOM 1113 C CA . PHE A 1 147 ? 4.788 1.584 11.150 1.00 90.12 147 PHE A CA 1
ATOM 1114 C C . PHE A 1 147 ? 5.772 1.854 10.009 1.00 90.12 147 PHE A C 1
ATOM 1116 O O . PHE A 1 147 ? 6.171 0.920 9.308 1.00 90.12 147 PHE A O 1
ATOM 1123 N N . VAL A 1 148 ? 6.211 3.106 9.852 1.00 91.31 148 VAL A N 1
ATOM 1124 C CA . VAL A 1 148 ? 7.199 3.477 8.831 1.00 91.31 148 VAL A CA 1
ATOM 1125 C C . VAL A 1 148 ? 8.536 2.781 9.087 1.00 91.31 148 VAL A C 1
ATOM 1127 O O . VAL A 1 148 ? 9.122 2.247 8.152 1.00 91.31 148 VAL A O 1
ATOM 1130 N N . SER A 1 149 ? 9.008 2.708 10.333 1.00 92.44 149 SER A N 1
ATOM 1131 C CA . SER A 1 149 ? 10.254 2.014 10.674 1.00 92.44 149 SER A CA 1
ATOM 1132 C C . SER A 1 149 ? 10.203 0.520 10.353 1.00 92.44 149 SER A C 1
ATOM 1134 O O . SER A 1 149 ? 11.172 -0.008 9.810 1.00 92.44 149 SER A O 1
ATOM 1136 N N . ILE A 1 150 ? 9.083 -0.158 10.630 1.00 90.00 150 ILE A N 1
ATOM 1137 C CA . ILE A 1 150 ? 8.901 -1.568 10.249 1.00 90.00 150 ILE A CA 1
ATOM 1138 C C . ILE A 1 150 ? 8.965 -1.712 8.725 1.00 90.00 150 ILE A C 1
ATOM 1140 O O . ILE A 1 150 ? 9.669 -2.586 8.224 1.00 90.00 150 ILE A O 1
ATOM 1144 N N . TYR A 1 151 ? 8.290 -0.831 7.982 1.00 87.06 151 TYR A N 1
ATOM 1145 C CA . TYR A 1 151 ? 8.335 -0.847 6.520 1.00 87.06 151 TYR A CA 1
ATOM 1146 C C . TYR A 1 151 ? 9.756 -0.610 5.979 1.00 87.06 151 TYR A C 1
ATOM 1148 O O . TYR A 1 151 ? 10.218 -1.345 5.108 1.00 87.06 151 TYR A O 1
ATOM 1156 N N . LEU A 1 152 ? 10.490 0.360 6.533 1.00 90.50 152 LEU A N 1
ATOM 1157 C CA . LEU A 1 152 ? 11.882 0.628 6.159 1.00 90.50 152 LEU A CA 1
ATOM 1158 C C . LEU A 1 152 ? 12.784 -0.589 6.412 1.00 90.50 152 LEU A C 1
ATOM 1160 O O . LEU A 1 152 ? 13.596 -0.936 5.557 1.00 90.50 152 LEU A O 1
ATOM 1164 N N . LEU A 1 153 ? 12.621 -1.260 7.554 1.00 90.56 153 LEU A N 1
ATOM 1165 C CA . LEU A 1 153 ? 13.432 -2.421 7.921 1.00 90.56 153 LEU A CA 1
ATOM 1166 C C . LEU A 1 153 ? 13.128 -3.636 7.040 1.00 90.56 153 LEU A C 1
ATOM 1168 O O . LEU A 1 153 ? 14.049 -4.328 6.621 1.00 90.56 153 LEU A O 1
ATOM 1172 N N . VAL A 1 154 ? 11.853 -3.899 6.749 1.00 88.88 154 VAL A N 1
ATOM 1173 C CA . VAL A 1 154 ? 11.437 -5.120 6.040 1.00 88.88 154 VAL A CA 1
ATOM 1174 C C . VAL A 1 154 ? 11.513 -4.969 4.518 1.00 88.88 154 VAL A C 1
ATOM 1176 O O . VAL A 1 154 ? 11.737 -5.958 3.827 1.00 88.88 154 VAL A O 1
ATOM 1179 N N . VAL A 1 155 ? 11.354 -3.756 3.980 1.00 89.38 155 VAL A N 1
ATOM 1180 C CA . VAL A 1 155 ? 11.280 -3.524 2.526 1.00 89.38 155 VAL A CA 1
ATOM 1181 C C . VAL A 1 155 ? 12.492 -2.757 2.003 1.00 89.38 155 VAL A C 1
ATOM 1183 O O . VAL A 1 155 ? 13.156 -3.203 1.064 1.00 89.38 155 VAL A O 1
ATOM 1186 N N . VAL A 1 156 ? 12.815 -1.609 2.605 1.00 89.56 156 VAL A N 1
ATOM 1187 C CA . VAL A 1 156 ? 13.866 -0.722 2.075 1.00 89.56 156 VAL A CA 1
ATOM 1188 C C . VAL A 1 156 ? 15.260 -1.285 2.337 1.00 89.56 156 VAL A C 1
ATOM 1190 O O . VAL A 1 156 ? 16.088 -1.292 1.428 1.00 89.56 156 VAL A O 1
ATOM 1193 N N . LEU A 1 157 ? 15.518 -1.807 3.538 1.00 89.31 157 LEU A N 1
ATOM 1194 C CA . LEU A 1 157 ? 16.834 -2.335 3.893 1.00 89.31 157 LEU A CA 1
ATOM 1195 C C . LEU A 1 157 ? 17.249 -3.542 3.022 1.00 89.31 157 LEU A C 1
ATOM 1197 O O . LEU A 1 157 ? 18.354 -3.498 2.479 1.00 89.31 157 LEU A O 1
ATOM 1201 N N . PRO A 1 158 ? 16.405 -4.571 2.782 1.00 87.81 158 PRO A N 1
ATOM 1202 C CA . PRO A 1 158 ? 16.766 -5.657 1.869 1.00 87.81 158 PRO A CA 1
ATOM 1203 C C . PRO A 1 158 ? 16.991 -5.181 0.432 1.00 87.81 158 PRO A C 1
ATOM 1205 O O . PRO A 1 158 ? 17.911 -5.658 -0.229 1.00 87.81 158 PRO A O 1
ATOM 1208 N N . SER A 1 159 ? 16.210 -4.200 -0.031 1.00 88.88 159 SER A N 1
ATOM 1209 C CA . SER A 1 159 ? 16.385 -3.604 -1.363 1.00 88.88 159 SER A CA 1
ATOM 1210 C C . SER A 1 159 ? 17.744 -2.914 -1.492 1.00 88.88 159 SER A C 1
ATOM 1212 O O . SER A 1 159 ? 18.478 -3.170 -2.446 1.00 88.88 159 SER A O 1
ATOM 1214 N N . ALA A 1 160 ? 18.130 -2.124 -0.484 1.00 88.25 160 ALA A N 1
ATOM 1215 C CA . ALA A 1 160 ? 19.427 -1.454 -0.431 1.00 88.25 160 ALA A CA 1
ATOM 1216 C C . ALA A 1 160 ? 20.601 -2.449 -0.405 1.00 88.25 160 ALA A C 1
ATOM 1218 O O . ALA A 1 160 ? 21.581 -2.249 -1.117 1.00 88.25 160 ALA A O 1
ATOM 1219 N N . ILE A 1 161 ? 20.486 -3.543 0.359 1.00 87.56 161 ILE A N 1
ATOM 1220 C CA . ILE A 1 161 ? 21.508 -4.605 0.411 1.00 87.56 161 ILE A CA 1
ATOM 1221 C C . ILE A 1 161 ? 21.612 -5.332 -0.935 1.00 87.56 161 ILE A C 1
ATOM 1223 O O . ILE A 1 161 ? 22.712 -5.626 -1.395 1.00 87.56 161 ILE A O 1
ATOM 1227 N N . SER A 1 162 ? 20.476 -5.609 -1.581 1.00 84.25 162 SER A N 1
ATOM 1228 C CA . SER A 1 162 ? 20.438 -6.278 -2.887 1.00 84.25 162 SER A CA 1
ATOM 1229 C C . SER A 1 162 ? 20.869 -5.387 -4.055 1.00 84.25 162 SER A C 1
ATOM 1231 O O . SER A 1 162 ? 21.013 -5.890 -5.168 1.00 84.25 162 SER A O 1
ATOM 1233 N N . LEU A 1 163 ? 21.067 -4.082 -3.809 1.00 87.25 163 LEU A N 1
ATOM 1234 C CA . LEU A 1 163 ? 21.311 -3.069 -4.836 1.00 87.25 163 LEU A CA 1
ATOM 1235 C C . LEU A 1 163 ? 20.305 -3.200 -5.990 1.00 87.25 163 LEU A C 1
ATOM 1237 O O . LEU A 1 163 ? 20.683 -3.164 -7.155 1.00 87.25 163 LEU A O 1
ATOM 1241 N N . SER A 1 164 ? 19.028 -3.394 -5.666 1.00 87.44 164 SER A N 1
ATOM 1242 C CA . SER A 1 164 ? 17.952 -3.548 -6.644 1.00 87.44 164 SER A CA 1
ATOM 1243 C C . SER A 1 164 ? 16.649 -2.964 -6.103 1.00 87.44 164 SER A C 1
ATOM 1245 O O . SER A 1 164 ? 16.376 -3.054 -4.904 1.00 87.44 164 SER A O 1
ATOM 1247 N N . ASP A 1 165 ? 15.820 -2.388 -6.976 1.00 87.25 165 ASP A N 1
ATOM 1248 C CA . ASP A 1 165 ? 14.467 -1.944 -6.626 1.00 87.25 165 ASP A CA 1
ATOM 1249 C C . ASP A 1 165 ? 13.415 -3.064 -6.723 1.00 87.25 165 ASP A C 1
ATOM 1251 O O . ASP A 1 165 ? 12.264 -2.859 -6.333 1.00 87.25 165 ASP A O 1
ATOM 1255 N N . SER A 1 166 ? 13.804 -4.274 -7.150 1.00 89.31 166 SER A N 1
ATOM 1256 C CA . SER A 1 166 ? 12.898 -5.421 -7.302 1.00 89.31 166 SER A CA 1
ATOM 1257 C C . SER A 1 166 ? 12.154 -5.801 -6.022 1.00 89.31 166 SER A C 1
ATOM 1259 O O . SER A 1 166 ? 10.986 -6.178 -6.082 1.00 89.31 166 SER A O 1
ATOM 1261 N N . VAL A 1 167 ? 12.800 -5.707 -4.853 1.00 89.44 167 VAL A N 1
ATOM 1262 C CA . VAL A 1 167 ? 12.154 -6.039 -3.572 1.00 89.44 167 VAL A CA 1
ATOM 1263 C C . VAL A 1 167 ? 11.116 -4.983 -3.196 1.00 89.44 167 VAL A C 1
ATOM 1265 O O . VAL A 1 167 ? 10.020 -5.358 -2.783 1.00 89.44 167 VAL A O 1
ATOM 1268 N N . ILE A 1 168 ? 11.410 -3.690 -3.376 1.00 88.88 168 ILE A N 1
ATOM 1269 C CA . ILE A 1 168 ? 10.434 -2.607 -3.173 1.00 88.88 168 ILE A CA 1
ATOM 1270 C C . ILE A 1 168 ? 9.233 -2.805 -4.099 1.00 88.88 168 ILE A C 1
ATOM 1272 O O . ILE A 1 168 ? 8.110 -2.845 -3.606 1.00 88.88 168 ILE A O 1
ATOM 1276 N N . ASP A 1 169 ? 9.462 -3.004 -5.397 1.00 85.56 169 ASP A N 1
ATOM 1277 C CA . ASP A 1 169 ? 8.391 -3.204 -6.382 1.00 85.56 169 ASP A CA 1
ATOM 1278 C C . ASP A 1 169 ? 7.556 -4.462 -6.078 1.00 85.56 169 ASP A C 1
ATOM 1280 O O . ASP A 1 169 ? 6.325 -4.459 -6.053 1.00 85.56 169 ASP A O 1
ATOM 1284 N N . SER A 1 170 ? 8.216 -5.565 -5.726 1.00 87.25 170 SER A N 1
ATOM 1285 C CA . SER A 1 170 ? 7.535 -6.779 -5.276 1.00 87.25 170 SER A CA 1
ATOM 1286 C C . SER A 1 170 ? 6.692 -6.543 -4.018 1.00 87.25 170 SER A C 1
ATOM 1288 O O . SER A 1 170 ? 5.617 -7.127 -3.891 1.00 87.25 170 SER A O 1
ATOM 1290 N N . SER A 1 171 ? 7.173 -5.711 -3.093 1.00 87.94 171 SER A N 1
ATOM 1291 C CA . SER A 1 171 ? 6.525 -5.444 -1.806 1.00 87.94 171 SER A CA 1
ATOM 1292 C C . SER A 1 171 ? 5.318 -4.520 -1.937 1.00 87.94 171 SER A C 1
ATOM 1294 O O . SER A 1 171 ? 4.325 -4.737 -1.250 1.00 87.94 171 SER A O 1
ATOM 1296 N N . THR A 1 172 ? 5.362 -3.520 -2.823 1.00 83.69 172 THR A N 1
ATOM 1297 C CA . THR A 1 172 ? 4.256 -2.569 -3.058 1.00 83.69 172 THR A CA 1
ATOM 1298 C C . THR A 1 172 ? 3.059 -3.209 -3.771 1.00 83.69 172 THR A C 1
ATOM 1300 O O . THR A 1 172 ? 1.918 -2.761 -3.613 1.00 83.69 172 THR A O 1
ATOM 1303 N N . ASN A 1 173 ? 3.275 -4.323 -4.476 1.00 82.81 173 ASN A N 1
ATOM 1304 C CA . ASN A 1 173 ? 2.192 -5.107 -5.070 1.00 82.81 173 ASN A CA 1
ATOM 1305 C C . ASN A 1 173 ? 1.246 -5.717 -4.017 1.00 82.81 173 ASN A C 1
ATOM 1307 O O . ASN A 1 173 ? 0.045 -5.831 -4.270 1.00 82.81 173 ASN A O 1
ATOM 1311 N N . LEU A 1 174 ? 1.742 -6.074 -2.825 1.00 85.25 174 LEU A N 1
ATOM 1312 C CA . LEU A 1 174 ? 0.908 -6.686 -1.788 1.00 85.25 174 LEU A CA 1
ATOM 1313 C C . LEU A 1 174 ? -0.127 -5.706 -1.195 1.00 85.25 174 LEU A C 1
ATOM 1315 O O . LEU A 1 174 ? -1.309 -6.059 -1.202 1.00 85.25 174 LEU A O 1
ATOM 1319 N N . PRO A 1 175 ? 0.233 -4.488 -0.728 1.00 83.00 175 PRO A N 1
ATOM 1320 C CA . PRO A 1 175 ? -0.739 -3.479 -0.309 1.00 83.00 175 PRO A CA 1
ATOM 1321 C C . PRO A 1 175 ? -1.818 -3.215 -1.358 1.00 83.00 175 PRO A C 1
ATOM 1323 O O . PRO A 1 175 ? -2.994 -3.168 -1.006 1.00 83.00 175 PRO A O 1
ATOM 1326 N N . THR A 1 176 ? -1.444 -3.143 -2.640 1.00 83.19 176 THR A N 1
ATOM 1327 C CA . THR A 1 176 ? -2.403 -3.004 -3.747 1.00 83.19 176 THR A CA 1
ATOM 1328 C C . THR A 1 176 ? -3.441 -4.119 -3.702 1.00 83.19 176 THR A C 1
ATOM 1330 O O . THR A 1 176 ? -4.641 -3.864 -3.623 1.00 83.19 176 THR A O 1
ATOM 1333 N N . ILE A 1 177 ? -2.991 -5.376 -3.695 1.00 83.00 177 ILE A N 1
ATOM 1334 C CA . ILE A 1 177 ? -3.889 -6.531 -3.664 1.00 83.00 177 ILE A CA 1
ATOM 1335 C C . ILE A 1 177 ? -4.788 -6.496 -2.416 1.00 83.00 177 ILE A C 1
ATOM 1337 O O . ILE A 1 177 ? -5.992 -6.747 -2.517 1.00 83.00 177 ILE A O 1
ATOM 1341 N N . MET A 1 178 ? -4.236 -6.123 -1.259 1.00 84.44 178 MET A N 1
ATOM 1342 C CA . MET A 1 178 ? -4.994 -5.985 -0.014 1.00 84.44 178 MET A CA 1
ATOM 1343 C C . MET A 1 178 ? -6.066 -4.890 -0.103 1.00 84.44 178 MET A C 1
ATOM 1345 O O . MET A 1 178 ? -7.200 -5.121 0.320 1.00 84.44 178 MET A O 1
ATOM 1349 N N . PHE A 1 179 ? -5.768 -3.729 -0.694 1.00 85.00 179 PHE A N 1
ATOM 1350 C CA . PHE A 1 179 ? -6.761 -2.672 -0.904 1.00 85.00 179 PHE A CA 1
ATOM 1351 C C . PHE A 1 179 ? -7.893 -3.128 -1.819 1.00 85.00 179 PHE A C 1
ATOM 1353 O O . PHE A 1 179 ? -9.060 -2.939 -1.478 1.00 85.00 179 PHE A O 1
ATOM 1360 N N . PHE A 1 180 ? -7.584 -3.798 -2.931 1.00 86.31 180 PHE A N 1
ATOM 1361 C CA . PHE A 1 180 ? -8.622 -4.334 -3.812 1.00 86.31 180 PHE A CA 1
ATOM 1362 C C . PHE A 1 180 ? -9.463 -5.411 -3.125 1.00 86.31 180 PHE A C 1
ATOM 1364 O O . PHE A 1 180 ? -10.677 -5.455 -3.326 1.00 86.31 180 PHE A O 1
ATOM 1371 N N . PHE A 1 181 ? -8.868 -6.226 -2.253 1.00 87.12 181 PHE A N 1
ATOM 1372 C CA . PHE A 1 181 ? -9.625 -7.161 -1.425 1.00 87.12 181 PHE A CA 1
ATOM 1373 C C . PHE A 1 181 ? -10.589 -6.434 -0.474 1.00 87.12 181 PHE A C 1
ATOM 1375 O O . PHE A 1 181 ? -11.764 -6.795 -0.395 1.00 87.12 181 PHE A O 1
ATOM 1382 N N . ILE A 1 182 ? -10.140 -5.358 0.184 1.00 88.75 182 ILE A N 1
ATOM 1383 C CA . ILE A 1 182 ? -10.998 -4.499 1.016 1.00 88.75 182 ILE A CA 1
ATOM 1384 C C . ILE A 1 182 ? -12.119 -3.871 0.170 1.00 88.75 182 ILE A C 1
ATOM 1386 O O . ILE A 1 182 ? -13.269 -3.816 0.612 1.00 88.75 182 ILE A O 1
ATOM 1390 N N . TYR A 1 183 ? -11.840 -3.451 -1.066 1.00 88.69 183 TYR A N 1
ATOM 1391 C CA . TYR A 1 183 ? -12.854 -2.905 -1.977 1.00 88.69 183 TYR A CA 1
ATOM 1392 C C . TYR A 1 183 ? -13.900 -3.965 -2.350 1.00 88.69 183 TYR A C 1
ATOM 1394 O O . TYR A 1 183 ? -15.100 -3.709 -2.258 1.00 88.69 183 TYR A O 1
ATOM 1402 N N . ALA A 1 184 ? -13.477 -5.183 -2.696 1.00 91.38 184 ALA A N 1
ATOM 1403 C CA . ALA A 1 184 ? -14.394 -6.294 -2.949 1.00 91.38 184 ALA A CA 1
ATOM 1404 C C . ALA A 1 184 ? -15.248 -6.629 -1.716 1.00 91.38 184 ALA A C 1
ATOM 1406 O O . ALA A 1 184 ? -16.461 -6.807 -1.834 1.00 91.38 184 ALA A O 1
ATOM 1407 N N . TYR A 1 185 ? -14.639 -6.647 -0.528 1.00 91.50 185 TYR A N 1
ATOM 1408 C CA . TYR A 1 185 ? -15.330 -6.912 0.732 1.00 91.50 185 TYR A CA 1
ATOM 1409 C C . TYR A 1 185 ? -16.373 -5.836 1.068 1.00 91.50 185 TYR A C 1
ATOM 1411 O O . TYR A 1 185 ? -17.526 -6.149 1.358 1.00 91.50 185 TYR A O 1
ATOM 1419 N N . THR A 1 186 ? -16.006 -4.558 0.975 1.00 89.25 186 THR A N 1
ATOM 1420 C CA . THR A 1 186 ? -16.927 -3.431 1.211 1.00 89.25 186 THR A CA 1
ATOM 1421 C C . THR A 1 186 ? -18.084 -3.400 0.209 1.00 89.25 186 THR A C 1
ATOM 1423 O O . THR A 1 186 ? -19.230 -3.184 0.610 1.00 89.25 186 THR A O 1
ATOM 1426 N N . MET A 1 187 ? -17.833 -3.695 -1.072 1.00 91.31 187 MET A N 1
ATOM 1427 C CA . MET A 1 187 ? -18.895 -3.859 -2.072 1.00 91.31 187 MET A CA 1
ATOM 1428 C C . MET A 1 187 ? -19.822 -5.031 -1.735 1.00 91.31 187 MET A C 1
ATOM 1430 O O . MET A 1 187 ? -21.041 -4.884 -1.822 1.00 91.31 187 MET A O 1
ATOM 1434 N N . LEU A 1 188 ? -19.271 -6.170 -1.304 1.00 92.56 188 LEU A N 1
ATOM 1435 C CA . LEU A 1 188 ? -20.052 -7.335 -0.890 1.00 92.56 188 LEU A CA 1
ATOM 1436 C C . LEU A 1 188 ? -20.955 -7.010 0.307 1.00 92.56 188 LEU A C 1
ATOM 1438 O O . LEU A 1 188 ? -22.144 -7.325 0.275 1.00 92.56 188 LEU A O 1
ATOM 1442 N N . LEU A 1 189 ? -20.429 -6.329 1.329 1.00 89.81 189 LEU A N 1
ATOM 1443 C CA . LEU A 1 189 ? -21.229 -5.856 2.461 1.00 89.81 189 LEU A CA 1
ATOM 1444 C C . LEU A 1 189 ? -22.348 -4.910 2.009 1.00 89.81 189 LEU A C 1
ATOM 1446 O O . LEU A 1 189 ? -23.480 -5.047 2.470 1.00 89.81 189 LEU A O 1
ATOM 1450 N N . GLY A 1 190 ? -22.067 -4.004 1.069 1.00 87.56 190 GLY A N 1
ATOM 1451 C CA . GLY A 1 190 ? -23.078 -3.120 0.484 1.00 8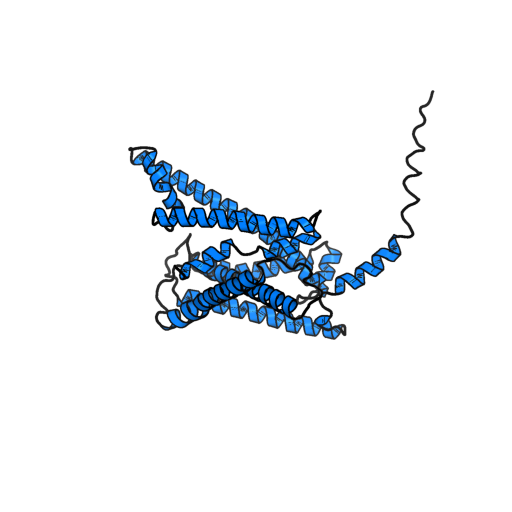7.56 190 GLY A CA 1
ATOM 1452 C C . GLY A 1 190 ? -24.182 -3.875 -0.269 1.00 87.56 190 GLY A C 1
ATOM 1453 O O . GLY A 1 190 ? -25.352 -3.499 -0.191 1.00 87.56 190 GLY A O 1
ATOM 1454 N N . ILE A 1 191 ? -23.841 -4.968 -0.959 1.00 89.69 191 ILE A N 1
ATOM 1455 C CA . ILE A 1 191 ? -24.819 -5.865 -1.592 1.00 89.69 191 ILE A CA 1
ATOM 1456 C C . ILE A 1 191 ? -25.672 -6.570 -0.524 1.00 89.69 191 ILE A C 1
ATOM 1458 O O . ILE A 1 191 ? -26.900 -6.573 -0.629 1.00 89.69 191 ILE A O 1
ATOM 1462 N N . ILE A 1 192 ? -25.044 -7.134 0.514 1.00 89.06 192 ILE A N 1
ATOM 1463 C CA . ILE A 1 192 ? -25.737 -7.849 1.598 1.00 89.06 192 ILE A CA 1
ATOM 1464 C C . ILE A 1 192 ? -26.703 -6.917 2.343 1.00 89.06 192 ILE A C 1
ATOM 1466 O O . ILE A 1 192 ? -27.856 -7.292 2.554 1.00 89.06 192 ILE A O 1
ATOM 1470 N N . ASP A 1 193 ? -26.269 -5.706 2.707 1.00 84.94 193 ASP A N 1
ATOM 1471 C CA . ASP A 1 193 ? -27.110 -4.707 3.388 1.00 84.94 193 ASP A CA 1
ATOM 1472 C C . ASP A 1 193 ? -28.334 -4.332 2.538 1.00 84.94 193 ASP A C 1
ATOM 1474 O O . ASP A 1 193 ? -29.460 -4.268 3.037 1.00 84.94 193 ASP A O 1
ATOM 1478 N N . ARG A 1 194 ? -28.136 -4.193 1.220 1.00 82.50 194 ARG A N 1
ATOM 1479 C CA . ARG A 1 194 ? -29.210 -3.889 0.269 1.00 82.50 194 ARG A CA 1
ATOM 1480 C C . ARG A 1 194 ? -30.251 -5.007 0.167 1.00 82.50 194 ARG A C 1
ATOM 1482 O O . ARG A 1 194 ? -31.436 -4.704 0.043 1.00 82.50 194 ARG A O 1
ATOM 1489 N N . PHE A 1 195 ? -29.837 -6.275 0.217 1.00 83.31 195 PHE A N 1
ATOM 1490 C CA . PHE A 1 195 ? -30.760 -7.418 0.184 1.00 83.31 195 PHE A CA 1
ATOM 1491 C C . PHE A 1 195 ? -31.444 -7.683 1.530 1.00 83.31 195 PHE A C 1
ATOM 1493 O O . PHE A 1 195 ? -32.599 -8.098 1.546 1.00 83.31 195 PHE A O 1
ATOM 1500 N N . LYS A 1 196 ? -30.781 -7.396 2.657 1.00 82.31 196 LYS A N 1
ATOM 1501 C CA . LYS A 1 196 ? -31.355 -7.546 4.007 1.00 82.31 196 LYS A CA 1
ATOM 1502 C C . LYS A 1 196 ? -32.303 -6.406 4.413 1.00 82.31 196 LYS A C 1
ATOM 1504 O O . LYS A 1 196 ? -32.761 -6.376 5.550 1.00 82.31 196 LYS A O 1
ATOM 1509 N N . GLY A 1 197 ? -32.605 -5.470 3.508 1.00 65.88 197 GLY A N 1
ATOM 1510 C CA . GLY A 1 197 ? -33.492 -4.336 3.788 1.00 65.88 197 GLY A CA 1
ATOM 1511 C C . GLY A 1 197 ? -32.898 -3.325 4.775 1.00 65.88 197 GLY A C 1
ATOM 1512 O O . GLY A 1 197 ? -33.642 -2.665 5.502 1.00 65.88 197 GLY A O 1
ATOM 1513 N N . GLY A 1 198 ? -31.567 -3.217 4.833 1.00 56.06 198 GLY A N 1
ATOM 1514 C CA . GLY A 1 198 ? -30.858 -2.380 5.794 1.00 56.06 198 GLY A CA 1
ATOM 1515 C C . GLY A 1 198 ? -31.293 -0.911 5.759 1.00 56.06 198 GLY A C 1
ATOM 1516 O O . GLY A 1 198 ? -31.373 -0.278 4.708 1.00 56.06 198 GLY A O 1
ATOM 1517 N N . LYS A 1 199 ? -31.528 -0.325 6.943 1.00 51.84 199 LYS A N 1
ATOM 1518 C CA . LYS A 1 199 ? -31.876 1.102 7.119 1.00 51.84 199 LYS A CA 1
ATOM 1519 C C . LYS A 1 199 ? -30.759 2.067 6.670 1.00 51.84 199 LYS A C 1
ATOM 1521 O O . LYS A 1 199 ? -31.019 3.268 6.574 1.00 51.84 199 LYS A O 1
ATOM 1526 N N . LYS A 1 200 ? -29.534 1.567 6.435 1.00 53.06 200 LYS A N 1
ATOM 1527 C CA . LYS A 1 200 ? -28.308 2.354 6.200 1.00 53.06 200 LYS A CA 1
ATOM 1528 C C . LYS A 1 200 ? -28.074 2.698 4.719 1.00 53.06 200 LYS A C 1
ATOM 1530 O O . LYS A 1 200 ? -27.622 3.801 4.427 1.00 53.06 200 LYS A O 1
ATOM 1535 N N . THR A 1 201 ? -28.474 1.850 3.770 1.00 52.38 201 THR A N 1
ATOM 1536 C CA . THR A 1 201 ? -28.375 2.122 2.320 1.00 52.38 201 THR A CA 1
ATOM 1537 C C . THR A 1 201 ? -29.671 2.722 1.747 1.00 52.38 201 THR A C 1
ATOM 1539 O O . THR A 1 201 ? -30.310 2.174 0.852 1.00 52.38 201 THR A O 1
ATOM 1542 N N . LYS A 1 202 ? -30.084 3.904 2.236 1.00 50.41 202 LYS A N 1
ATOM 1543 C CA . LYS A 1 202 ? -31.290 4.599 1.721 1.00 50.41 202 LYS A CA 1
ATOM 1544 C C . LYS A 1 202 ? -31.161 5.077 0.265 1.00 50.41 202 LYS A C 1
ATOM 1546 O O . LYS A 1 202 ? -32.172 5.279 -0.406 1.00 50.41 202 LYS A O 1
ATOM 1551 N N . LEU A 1 203 ? -29.941 5.243 -0.249 1.00 57.22 203 LEU A N 1
ATOM 1552 C CA . LEU A 1 203 ? -29.697 5.698 -1.619 1.00 57.22 203 LEU A CA 1
ATOM 1553 C C . LEU A 1 203 ? -29.657 4.508 -2.584 1.00 57.22 203 LEU A C 1
ATOM 1555 O O . LEU A 1 203 ? -28.623 3.874 -2.793 1.00 57.22 203 LEU A O 1
ATOM 1559 N N . LYS A 1 204 ? -30.798 4.213 -3.215 1.00 66.06 204 LYS A N 1
ATOM 1560 C CA . LYS A 1 204 ? -30.883 3.251 -4.323 1.00 66.06 204 LYS A CA 1
ATOM 1561 C C . LYS A 1 204 ? -30.229 3.838 -5.578 1.00 66.06 204 LYS A C 1
ATOM 1563 O O . LYS A 1 204 ? -30.909 4.331 -6.472 1.00 66.06 204 LYS A O 1
ATOM 1568 N N . VAL A 1 205 ? -28.905 3.760 -5.664 1.00 72.06 205 VAL A N 1
ATOM 1569 C CA . VAL A 1 205 ? -28.175 4.133 -6.882 1.00 72.06 205 VAL A CA 1
ATOM 1570 C C . VAL A 1 205 ? -28.458 3.090 -7.969 1.00 72.06 205 VAL A C 1
ATOM 1572 O O . VAL A 1 205 ? -28.321 1.876 -7.743 1.00 72.06 205 VAL A O 1
ATOM 1575 N N . LYS A 1 206 ? -28.904 3.559 -9.143 1.00 77.31 206 LYS A N 1
ATOM 1576 C CA . LYS A 1 206 ? -29.091 2.722 -10.337 1.00 77.31 206 LYS A CA 1
ATOM 1577 C C . LYS A 1 206 ? -27.720 2.225 -10.807 1.00 77.31 206 LYS A C 1
ATOM 1579 O O . LYS A 1 206 ? -26.772 2.994 -10.844 1.00 77.31 206 LYS A O 1
ATOM 1584 N N . GLY A 1 207 ? -27.609 0.938 -11.126 1.00 81.62 207 GLY A N 1
ATOM 1585 C CA . GLY A 1 207 ? -26.360 0.346 -11.623 1.00 81.62 207 GLY A CA 1
ATOM 1586 C C . GLY A 1 207 ? -25.364 -0.136 -10.560 1.00 81.62 207 GLY A C 1
ATOM 1587 O O . GLY A 1 207 ? -24.450 -0.866 -10.918 1.00 81.62 207 GLY A O 1
ATOM 1588 N N . PHE A 1 208 ? -25.561 0.157 -9.265 1.00 85.75 208 PHE A N 1
ATOM 1589 C CA . PHE A 1 208 ? -24.667 -0.346 -8.203 1.00 85.75 208 PHE A CA 1
ATOM 1590 C C . PHE A 1 208 ? -24.551 -1.876 -8.214 1.00 85.75 208 PHE A C 1
ATOM 1592 O O . PHE A 1 208 ? -23.450 -2.400 -8.216 1.00 85.75 208 PHE A O 1
ATOM 1599 N N . LEU A 1 209 ? -25.676 -2.597 -8.274 1.00 87.56 209 LEU A N 1
ATOM 1600 C CA . LEU A 1 209 ? -25.666 -4.060 -8.204 1.00 87.56 209 LEU A CA 1
ATOM 1601 C C . LEU A 1 209 ? -24.865 -4.713 -9.352 1.00 87.56 209 LEU A C 1
ATOM 1603 O O . LEU A 1 209 ? -23.933 -5.454 -9.045 1.00 87.56 209 LEU A O 1
ATOM 1607 N N . PRO A 1 210 ? -25.153 -4.442 -10.647 1.00 90.81 210 PRO A N 1
ATOM 1608 C CA . PRO A 1 210 ? -24.369 -5.035 -11.730 1.00 90.81 210 PRO A CA 1
ATOM 1609 C C . PRO A 1 210 ? -22.904 -4.579 -11.710 1.00 90.81 210 PRO A C 1
ATOM 1611 O O . PRO A 1 210 ? -22.021 -5.399 -11.949 1.00 90.81 210 PRO A O 1
ATOM 1614 N N . ALA A 1 211 ? -22.626 -3.315 -11.366 1.00 90.12 211 ALA A N 1
ATOM 1615 C CA . ALA A 1 211 ? -21.258 -2.807 -11.283 1.00 90.12 211 ALA A CA 1
ATOM 1616 C C . ALA A 1 211 ? -20.454 -3.485 -10.164 1.00 90.12 211 ALA A C 1
ATOM 1618 O O . ALA A 1 211 ? -19.332 -3.922 -10.400 1.00 90.12 211 ALA A O 1
ATOM 1619 N N . SER A 1 212 ? -21.026 -3.623 -8.965 1.00 90.62 212 SER A N 1
ATOM 1620 C CA . SER A 1 212 ? -20.362 -4.258 -7.826 1.00 90.62 212 SER A CA 1
ATOM 1621 C C . SER A 1 212 ? -20.125 -5.746 -8.051 1.00 90.62 212 SER A C 1
ATOM 1623 O O . SER A 1 212 ? -19.043 -6.228 -7.738 1.00 90.62 212 SER A O 1
ATOM 1625 N N . VAL A 1 213 ? -21.086 -6.476 -8.630 1.00 92.56 213 VAL A N 1
ATOM 1626 C CA . VAL A 1 213 ? -20.894 -7.901 -8.957 1.00 92.56 213 VAL A CA 1
ATOM 1627 C C . VAL A 1 213 ? -19.765 -8.074 -9.972 1.00 92.56 213 VAL A C 1
ATOM 1629 O O . VAL A 1 213 ? -18.862 -8.877 -9.746 1.00 92.56 213 VAL A O 1
ATOM 1632 N N . LEU A 1 214 ? -19.773 -7.289 -11.055 1.00 93.38 214 LEU A N 1
ATOM 1633 C CA . LEU A 1 214 ? -18.714 -7.332 -12.060 1.00 93.38 214 LEU A CA 1
ATOM 1634 C C . LEU A 1 214 ? -17.348 -6.975 -11.456 1.00 93.38 214 LEU A C 1
ATOM 1636 O O . LEU A 1 214 ? -16.369 -7.679 -11.693 1.00 93.38 214 LEU A O 1
ATOM 1640 N N . ALA A 1 215 ? -17.283 -5.920 -10.640 1.00 91.38 215 ALA A N 1
ATOM 1641 C CA . ALA A 1 215 ? -16.052 -5.494 -9.985 1.00 91.38 215 ALA A CA 1
ATOM 1642 C C . ALA A 1 215 ? -15.507 -6.566 -9.029 1.00 91.38 215 ALA A C 1
ATOM 1644 O O . ALA A 1 215 ? -14.319 -6.868 -9.083 1.00 91.38 215 ALA A O 1
ATOM 1645 N N . ILE A 1 216 ? -16.358 -7.191 -8.207 1.00 93.75 216 ILE A N 1
ATOM 1646 C CA . ILE A 1 216 ? -15.953 -8.288 -7.313 1.00 93.75 216 ILE A CA 1
ATOM 1647 C C . ILE A 1 216 ? -15.379 -9.455 -8.124 1.00 93.75 216 ILE A C 1
ATOM 1649 O O . ILE A 1 216 ? -14.304 -9.945 -7.787 1.00 93.75 216 ILE A O 1
ATOM 1653 N N . LEU A 1 217 ? -16.047 -9.877 -9.205 1.00 93.38 217 LEU A N 1
ATOM 1654 C CA . LEU A 1 217 ? -15.565 -10.972 -10.055 1.00 93.38 217 LEU A CA 1
ATOM 1655 C C . LEU A 1 217 ? -14.195 -10.662 -10.668 1.00 93.38 217 LEU A C 1
ATOM 1657 O O . LEU A 1 217 ? -13.302 -11.509 -10.630 1.00 93.38 217 LEU A O 1
ATOM 1661 N N . LEU A 1 218 ? -14.008 -9.447 -11.192 1.00 90.25 218 LEU A N 1
ATOM 1662 C CA . LEU A 1 218 ? -12.731 -9.018 -11.762 1.00 90.25 218 LEU A CA 1
ATOM 1663 C C . LEU A 1 218 ? -11.627 -8.966 -10.702 1.00 90.25 218 LEU A C 1
ATOM 1665 O O . LEU A 1 218 ? -10.533 -9.468 -10.943 1.00 90.25 218 LEU A O 1
ATOM 1669 N N . ILE A 1 219 ? -11.914 -8.421 -9.518 1.00 89.94 219 ILE A N 1
ATOM 1670 C CA . ILE A 1 219 ? -10.952 -8.375 -8.412 1.00 89.94 219 ILE A CA 1
ATOM 1671 C C . ILE A 1 219 ? -10.545 -9.792 -8.005 1.00 89.94 219 ILE A C 1
ATOM 1673 O O . ILE A 1 219 ? -9.354 -10.090 -7.946 1.00 89.94 219 ILE A O 1
ATOM 1677 N N . VAL A 1 220 ? -11.509 -10.689 -7.785 1.00 90.44 220 VAL A N 1
ATOM 1678 C CA . VAL A 1 220 ? -11.235 -12.086 -7.414 1.00 90.44 220 VAL A CA 1
ATOM 1679 C C . VAL A 1 220 ? -10.409 -12.790 -8.492 1.00 90.44 220 VAL A C 1
ATOM 1681 O O . VAL A 1 220 ? -9.461 -13.496 -8.154 1.00 90.44 220 VAL A O 1
ATOM 1684 N N . ALA A 1 221 ? -10.701 -12.565 -9.776 1.00 89.44 221 ALA A N 1
ATOM 1685 C CA . ALA A 1 221 ? -9.927 -13.137 -10.875 1.00 89.44 221 ALA A CA 1
ATOM 1686 C C . ALA A 1 221 ? -8.470 -12.638 -10.885 1.00 89.44 221 ALA A C 1
ATOM 1688 O O . ALA A 1 221 ? -7.548 -13.442 -11.030 1.00 89.44 221 ALA A O 1
ATOM 1689 N N . VAL A 1 222 ? -8.243 -11.334 -10.691 1.00 86.69 222 VAL A N 1
ATOM 1690 C CA . VAL A 1 222 ? -6.887 -10.758 -10.655 1.00 86.69 222 VAL A CA 1
ATOM 1691 C C . VAL A 1 222 ? -6.106 -11.249 -9.440 1.00 86.69 222 VAL A C 1
ATOM 1693 O O . VAL A 1 222 ? -4.958 -11.670 -9.583 1.00 86.69 222 VAL A O 1
ATOM 1696 N N . ILE A 1 223 ? -6.723 -11.249 -8.258 1.00 87.31 223 ILE A N 1
ATOM 1697 C CA . ILE A 1 223 ? -6.097 -11.738 -7.023 1.00 87.31 223 ILE A CA 1
ATOM 1698 C C . ILE A 1 223 ? -5.787 -13.233 -7.142 1.00 87.31 223 ILE A C 1
ATOM 1700 O O . ILE A 1 223 ? -4.676 -13.653 -6.822 1.00 87.31 223 ILE A O 1
ATOM 1704 N N . GLY A 1 224 ? -6.731 -14.024 -7.660 1.00 88.06 224 GLY A N 1
ATOM 1705 C CA . GLY A 1 224 ? -6.544 -15.449 -7.915 1.00 88.06 224 GLY A CA 1
ATOM 1706 C C . GLY A 1 224 ? -5.392 -15.714 -8.882 1.00 88.06 224 GLY A C 1
ATOM 1707 O O . GLY A 1 224 ? -4.543 -16.559 -8.609 1.00 88.06 224 GLY A O 1
ATOM 1708 N N . PHE A 1 225 ? -5.287 -14.942 -9.966 1.00 88.56 225 PHE A N 1
ATOM 1709 C CA . PHE A 1 225 ? -4.158 -15.040 -10.889 1.00 88.56 225 PHE A CA 1
ATOM 1710 C C . PHE A 1 225 ? -2.818 -14.716 -10.208 1.00 88.56 225 PHE A C 1
ATOM 1712 O O . PHE A 1 225 ? -1.838 -15.432 -10.407 1.00 88.56 225 PHE A O 1
ATOM 1719 N N . GLN A 1 226 ? -2.750 -13.668 -9.386 1.00 86.94 226 GLN A N 1
ATOM 1720 C CA . GLN A 1 226 ? -1.503 -13.294 -8.710 1.00 86.94 226 GLN A CA 1
ATOM 1721 C C . GLN A 1 226 ? -1.089 -14.326 -7.655 1.00 86.94 226 GLN A C 1
ATOM 1723 O O . GLN A 1 226 ? 0.011 -14.869 -7.721 1.00 86.94 226 GLN A O 1
ATOM 1728 N N . PHE A 1 227 ? -1.973 -14.668 -6.719 1.00 87.62 227 PHE A N 1
ATOM 1729 C CA . PHE A 1 227 ? -1.624 -15.588 -5.636 1.00 87.62 227 PHE A CA 1
ATOM 1730 C C . PHE A 1 227 ? -1.511 -17.040 -6.096 1.00 87.62 227 PHE A C 1
ATOM 1732 O O . PHE A 1 227 ? -0.512 -17.694 -5.813 1.00 87.62 227 PHE A O 1
ATOM 1739 N N . VAL A 1 228 ? -2.510 -17.555 -6.815 1.00 89.12 228 VAL A N 1
ATOM 1740 C CA . VAL A 1 228 ? -2.563 -18.982 -7.161 1.00 89.12 228 VAL A CA 1
ATOM 1741 C C . VAL A 1 228 ? -1.663 -19.284 -8.350 1.00 89.12 228 VAL A C 1
ATOM 1743 O O . VAL A 1 228 ? -0.849 -20.203 -8.291 1.00 89.12 228 VAL A O 1
ATOM 1746 N N . TYR A 1 229 ? -1.772 -18.512 -9.433 1.00 89.75 229 TYR A N 1
ATOM 1747 C CA . TYR A 1 229 ? -0.988 -18.797 -10.631 1.00 89.75 229 TYR A CA 1
ATOM 1748 C C . TYR A 1 229 ? 0.443 -18.257 -10.536 1.00 89.75 229 TYR A C 1
ATOM 1750 O O . TYR A 1 229 ? 1.381 -19.037 -10.688 1.00 89.75 229 TYR A O 1
ATOM 1758 N N . LYS A 1 230 ? 0.645 -16.956 -10.274 1.00 87.31 230 LYS A N 1
ATOM 1759 C CA . LYS A 1 230 ? 1.995 -16.362 -10.273 1.00 87.31 230 LYS A CA 1
ATOM 1760 C C . LYS A 1 230 ? 2.830 -16.838 -9.079 1.00 87.31 230 LYS A C 1
ATOM 1762 O O . LYS A 1 230 ? 3.917 -17.357 -9.310 1.00 87.31 230 LYS A O 1
ATOM 1767 N N . PHE A 1 231 ? 2.346 -16.676 -7.845 1.00 89.50 231 PHE A N 1
ATOM 1768 C CA . PHE A 1 231 ? 3.161 -16.927 -6.646 1.00 89.50 231 PHE A CA 1
ATOM 1769 C C . PHE A 1 231 ? 3.235 -18.395 -6.210 1.00 89.50 231 PHE A C 1
ATOM 1771 O O . PHE A 1 231 ? 4.221 -18.780 -5.585 1.00 89.50 231 PHE A O 1
ATOM 1778 N N . ILE A 1 232 ? 2.235 -19.222 -6.538 1.00 92.31 232 ILE A N 1
ATOM 1779 C CA . ILE A 1 232 ? 2.236 -20.654 -6.190 1.00 92.31 232 ILE A CA 1
ATOM 1780 C C . ILE A 1 232 ? 2.602 -21.508 -7.407 1.00 92.31 232 ILE A C 1
ATOM 1782 O O . ILE A 1 232 ? 3.680 -22.099 -7.439 1.00 92.31 232 ILE A O 1
ATOM 1786 N N . ALA A 1 233 ? 1.732 -21.583 -8.420 1.00 93.38 233 ALA A N 1
ATOM 1787 C CA . ALA A 1 233 ? 1.878 -22.559 -9.502 1.00 93.38 233 ALA A CA 1
ATOM 1788 C C . ALA A 1 233 ? 3.130 -22.320 -10.362 1.00 93.38 233 ALA A C 1
ATOM 1790 O O . ALA A 1 233 ? 3.923 -23.236 -10.580 1.00 93.38 233 ALA A O 1
ATOM 1791 N N . LYS A 1 234 ? 3.339 -21.083 -10.827 1.00 91.12 234 LYS A N 1
ATOM 1792 C CA . LYS A 1 234 ? 4.476 -20.732 -11.685 1.00 91.12 234 LYS A CA 1
ATOM 1793 C C . LYS A 1 234 ? 5.800 -20.813 -10.920 1.00 91.12 234 LYS A C 1
ATOM 1795 O O . LYS A 1 234 ? 6.791 -21.291 -11.468 1.00 91.12 234 LYS A O 1
ATOM 1800 N N . THR A 1 235 ? 5.811 -20.422 -9.647 1.00 92.94 235 THR A N 1
ATOM 1801 C CA . THR A 1 235 ? 6.983 -20.557 -8.769 1.00 92.94 235 THR A CA 1
ATOM 1802 C C . THR A 1 235 ? 7.351 -22.013 -8.521 1.00 92.94 235 THR A C 1
ATOM 1804 O O . THR A 1 235 ? 8.530 -22.346 -8.572 1.00 92.94 235 THR A O 1
ATOM 1807 N N . ALA A 1 236 ? 6.368 -22.895 -8.321 1.00 93.19 236 ALA A N 1
ATOM 1808 C CA . ALA A 1 236 ? 6.612 -24.325 -8.144 1.00 93.19 236 ALA A CA 1
ATOM 1809 C C . ALA A 1 236 ? 7.189 -24.986 -9.409 1.00 93.19 236 ALA A C 1
ATOM 1811 O O . ALA A 1 236 ? 8.036 -25.869 -9.312 1.00 93.19 236 ALA A O 1
ATOM 1812 N N . GLN A 1 237 ? 6.755 -24.550 -10.594 1.00 94.06 237 GLN A N 1
ATOM 1813 C CA . GLN A 1 237 ? 7.234 -25.091 -11.871 1.00 94.06 237 GLN A CA 1
ATOM 1814 C C . GLN A 1 237 ? 8.596 -24.529 -12.292 1.00 94.06 237 GLN A C 1
ATOM 1816 O O . GLN A 1 237 ? 9.357 -25.196 -12.990 1.00 94.06 237 GLN A O 1
ATOM 1821 N N . SER A 1 238 ? 8.898 -23.275 -11.952 1.00 93.12 238 SER A N 1
ATOM 1822 C CA . SER A 1 238 ? 10.068 -22.560 -12.477 1.00 93.12 238 SER A CA 1
ATOM 1823 C C . SER A 1 238 ? 10.590 -21.503 -11.490 1.00 93.12 238 SER A C 1
ATOM 1825 O O . SER A 1 238 ? 10.537 -20.303 -11.775 1.00 93.12 238 SER A O 1
ATOM 1827 N N . PRO A 1 239 ? 11.129 -21.920 -10.328 1.00 91.56 239 PRO A N 1
ATOM 1828 C CA . PRO A 1 239 ? 11.480 -21.006 -9.234 1.00 91.56 239 PRO A CA 1
ATOM 1829 C C . PRO A 1 239 ? 12.625 -20.040 -9.575 1.00 91.56 239 PRO A C 1
ATOM 1831 O O . PRO A 1 239 ? 12.667 -18.916 -9.072 1.00 91.56 239 PRO A O 1
ATOM 1834 N N . ASN A 1 240 ? 13.542 -20.461 -10.449 1.00 92.31 240 ASN A N 1
ATOM 1835 C CA . ASN A 1 240 ? 14.775 -19.732 -10.764 1.00 92.31 240 ASN A CA 1
ATOM 1836 C C . ASN A 1 240 ? 14.666 -18.842 -12.011 1.00 92.31 240 ASN A C 1
ATOM 1838 O O . ASN A 1 240 ? 15.661 -18.264 -12.439 1.00 92.31 240 ASN A O 1
ATOM 1842 N N . VAL A 1 241 ? 13.477 -18.727 -12.609 1.00 90.12 241 VAL A N 1
ATOM 1843 C CA . VAL A 1 241 ? 13.260 -17.822 -13.744 1.00 90.12 241 VAL A CA 1
ATOM 1844 C C . VAL A 1 241 ? 13.253 -16.380 -13.245 1.00 90.12 241 VAL A C 1
ATOM 1846 O O . VAL A 1 241 ? 12.648 -16.086 -12.211 1.00 90.12 241 VAL A O 1
ATOM 1849 N N . ALA A 1 242 ? 13.924 -15.495 -13.984 1.00 86.94 242 ALA A N 1
ATOM 1850 C CA . ALA A 1 242 ? 13.937 -14.063 -13.711 1.00 86.94 242 ALA A CA 1
ATOM 1851 C C . ALA A 1 242 ? 12.504 -13.509 -13.689 1.00 86.94 242 ALA A C 1
ATOM 1853 O O . ALA A 1 242 ? 11.715 -13.754 -14.608 1.00 86.94 242 ALA A O 1
ATOM 1854 N N . ASP A 1 243 ? 12.164 -12.783 -12.628 1.00 86.00 243 ASP A N 1
ATOM 1855 C CA . ASP A 1 243 ? 10.905 -12.056 -12.538 1.00 86.00 243 ASP A CA 1
ATOM 1856 C C . ASP A 1 243 ? 11.103 -10.612 -13.009 1.00 86.00 243 ASP A C 1
ATOM 1858 O O . ASP A 1 243 ? 12.199 -10.064 -12.950 1.00 86.00 243 ASP A O 1
ATOM 1862 N N . SER A 1 244 ? 10.033 -9.992 -13.496 1.00 79.19 244 SER A N 1
ATOM 1863 C CA . SER A 1 244 ? 10.066 -8.628 -14.030 1.00 79.19 244 SER A CA 1
ATOM 1864 C C . SER A 1 244 ? 9.877 -7.552 -12.955 1.00 79.19 244 SER A C 1
ATOM 1866 O O . SER A 1 244 ? 9.411 -6.465 -13.287 1.00 79.19 244 SER A O 1
ATOM 1868 N N . ALA A 1 245 ? 10.109 -7.874 -11.680 1.00 81.56 245 ALA A N 1
ATOM 1869 C CA . ALA A 1 245 ? 10.017 -6.905 -10.594 1.00 81.56 245 ALA A CA 1
ATOM 1870 C C . ALA A 1 245 ? 11.261 -6.009 -10.576 1.00 81.56 245 ALA A C 1
ATOM 1872 O O . ALA A 1 245 ? 12.386 -6.501 -10.693 1.00 81.56 245 ALA A O 1
ATOM 1873 N N . GLY A 1 246 ? 11.053 -4.715 -10.361 1.00 76.62 246 GLY A N 1
ATOM 1874 C CA . GLY A 1 246 ? 12.082 -3.679 -10.432 1.00 76.62 246 GLY A CA 1
ATOM 1875 C C . GLY A 1 246 ? 12.090 -3.009 -11.803 1.00 76.62 246 GLY A C 1
ATOM 1876 O O . GLY A 1 246 ? 12.212 -3.670 -12.836 1.00 76.62 246 GLY A O 1
ATOM 1877 N N . LEU A 1 247 ? 11.913 -1.687 -11.814 1.00 72.88 247 LEU A N 1
ATOM 1878 C CA . LEU A 1 247 ? 11.758 -0.893 -13.039 1.00 72.88 247 LEU A CA 1
ATOM 1879 C C . LEU A 1 247 ? 12.877 0.137 -13.196 1.00 72.88 247 LEU A C 1
ATOM 1881 O O . LEU A 1 247 ? 13.259 0.474 -14.317 1.00 72.88 247 LEU A O 1
ATOM 1885 N N . PHE A 1 248 ? 13.381 0.661 -12.081 1.00 73.19 248 PHE A N 1
ATOM 1886 C CA . PHE A 1 248 ? 14.272 1.811 -12.054 1.00 73.19 248 PHE A CA 1
ATOM 1887 C C . PHE A 1 248 ? 15.726 1.430 -11.776 1.00 73.19 248 PHE A C 1
ATOM 1889 O O . PHE A 1 248 ? 16.618 2.160 -12.211 1.00 73.19 248 PHE A O 1
ATOM 1896 N N . PHE A 1 249 ? 15.990 0.318 -11.077 1.00 77.75 249 PHE A N 1
ATOM 1897 C CA . PHE A 1 249 ? 17.352 -0.052 -10.698 1.00 77.75 249 PHE A CA 1
ATOM 1898 C C . PHE A 1 249 ? 17.547 -1.568 -10.568 1.00 77.75 249 PHE A C 1
ATOM 1900 O O . PHE A 1 249 ? 17.146 -2.175 -9.582 1.00 77.75 249 PHE A O 1
ATOM 1907 N N . SER A 1 250 ? 18.245 -2.173 -11.531 1.00 75.12 250 SER A N 1
ATOM 1908 C CA . SER A 1 250 ? 18.620 -3.590 -11.472 1.00 75.12 250 SER A CA 1
ATOM 1909 C C . SER A 1 250 ? 20.066 -3.746 -11.011 1.00 75.12 250 SER A C 1
ATOM 1911 O O . SER A 1 250 ? 20.986 -3.255 -11.667 1.00 75.12 250 SER A O 1
ATOM 1913 N N . GLY A 1 251 ? 20.258 -4.472 -9.912 1.00 70.12 251 GLY A N 1
ATOM 1914 C CA . GLY A 1 251 ? 21.571 -4.867 -9.409 1.00 70.12 251 GLY A CA 1
ATOM 1915 C C . GLY A 1 251 ? 22.222 -5.992 -10.213 1.00 70.12 251 GLY A C 1
ATOM 1916 O O . GLY A 1 251 ? 21.776 -6.365 -11.298 1.00 70.12 251 GLY A O 1
ATOM 1917 N N . THR A 1 252 ? 23.292 -6.562 -9.653 1.00 66.88 252 THR A N 1
ATOM 1918 C CA . THR A 1 252 ? 24.035 -7.692 -10.242 1.00 66.88 252 THR A CA 1
ATOM 1919 C C . THR A 1 252 ? 23.359 -9.046 -10.016 1.00 66.88 252 THR A C 1
ATOM 1921 O O . THR A 1 252 ? 23.679 -10.014 -10.706 1.00 66.88 252 THR A O 1
ATOM 1924 N N . THR A 1 253 ? 22.434 -9.137 -9.058 1.00 73.00 253 THR A N 1
ATOM 1925 C CA . THR A 1 253 ? 21.709 -10.364 -8.725 1.00 73.00 253 THR A CA 1
ATOM 1926 C C . THR A 1 253 ? 20.389 -10.439 -9.487 1.00 73.00 253 THR A C 1
ATOM 1928 O O . THR A 1 253 ? 19.603 -9.495 -9.521 1.00 73.00 253 THR A O 1
ATOM 1931 N N . VAL A 1 254 ? 20.131 -11.589 -10.114 1.00 83.38 254 VAL A N 1
ATOM 1932 C CA . VAL A 1 254 ? 18.876 -11.824 -10.836 1.00 83.38 254 VAL A CA 1
ATOM 1933 C C . VAL A 1 254 ? 17.762 -12.071 -9.821 1.00 83.38 254 VAL A C 1
ATOM 1935 O O . VAL A 1 254 ? 17.762 -13.089 -9.127 1.00 83.38 254 VAL A O 1
ATOM 1938 N N . PHE A 1 255 ? 16.796 -11.156 -9.746 1.00 88.00 255 PHE A N 1
ATOM 1939 C CA . PHE A 1 255 ? 15.598 -11.346 -8.935 1.00 88.00 255 PHE A CA 1
ATOM 1940 C C . PHE A 1 255 ? 14.702 -12.406 -9.584 1.00 88.00 255 PHE A C 1
ATOM 1942 O O . PHE A 1 255 ? 14.238 -12.247 -10.713 1.00 88.00 255 PHE A O 1
ATOM 1949 N N . THR A 1 256 ? 14.492 -13.527 -8.895 1.00 91.62 256 THR A N 1
ATOM 1950 C CA . THR A 1 256 ? 13.741 -14.667 -9.447 1.00 91.62 256 THR A CA 1
ATOM 1951 C C . THR A 1 256 ? 12.305 -14.716 -8.938 1.00 91.62 256 THR A C 1
ATOM 1953 O O . THR A 1 256 ? 11.936 -14.073 -7.953 1.00 91.62 256 THR A O 1
ATOM 1956 N N . LEU A 1 257 ? 11.485 -15.545 -9.578 1.00 90.81 257 LEU A N 1
ATOM 1957 C CA . LEU A 1 257 ? 10.098 -15.765 -9.181 1.00 90.81 257 LEU A CA 1
ATOM 1958 C C . LEU A 1 257 ? 9.960 -16.338 -7.756 1.00 90.81 257 LEU A C 1
ATOM 1960 O O . LEU A 1 257 ? 9.014 -15.995 -7.039 1.00 90.81 257 LEU A O 1
ATOM 1964 N N . ALA A 1 258 ? 10.921 -17.159 -7.319 1.00 91.75 258 ALA A N 1
ATOM 1965 C CA . ALA A 1 258 ? 11.003 -17.631 -5.938 1.00 91.75 258 ALA A CA 1
ATOM 1966 C C . ALA A 1 258 ? 11.245 -16.486 -4.947 1.00 91.75 258 ALA A C 1
ATOM 1968 O O . ALA A 1 258 ? 10.557 -16.424 -3.929 1.00 91.75 258 ALA A O 1
ATOM 1969 N N . HIS A 1 259 ? 12.147 -15.549 -5.265 1.00 91.19 259 HIS A N 1
ATOM 1970 C CA . HIS A 1 259 ? 12.368 -14.359 -4.439 1.00 91.19 259 HIS A CA 1
ATOM 1971 C C . HIS A 1 259 ? 11.092 -13.518 -4.335 1.00 91.19 259 HIS A C 1
ATOM 1973 O O . HIS A 1 259 ? 10.670 -13.198 -3.228 1.00 91.19 259 HIS A O 1
ATOM 1979 N N . ASN A 1 260 ? 10.422 -13.249 -5.463 1.00 90.31 260 ASN A N 1
ATOM 1980 C CA . ASN A 1 260 ? 9.161 -12.501 -5.481 1.00 90.31 260 ASN A CA 1
ATOM 1981 C C . ASN A 1 260 ? 8.090 -13.162 -4.588 1.00 90.31 260 ASN A C 1
ATOM 1983 O O . ASN A 1 260 ? 7.457 -12.515 -3.749 1.00 90.31 260 ASN A O 1
ATOM 1987 N N . SER A 1 261 ? 7.920 -14.478 -4.730 1.00 91.69 261 SER A N 1
ATOM 1988 C CA . SER A 1 261 ? 6.928 -15.233 -3.957 1.00 91.69 261 SER A CA 1
ATOM 1989 C C . SER A 1 261 ? 7.259 -15.241 -2.466 1.00 91.69 261 SER A C 1
ATOM 1991 O O . SER A 1 261 ? 6.365 -15.047 -1.645 1.00 91.69 261 SER A O 1
ATOM 1993 N N . LEU A 1 262 ? 8.536 -15.407 -2.108 1.00 92.06 262 LEU A N 1
ATOM 1994 C CA . LEU A 1 262 ? 8.992 -15.354 -0.721 1.00 92.06 262 LEU A CA 1
ATOM 1995 C C . LEU A 1 262 ? 8.753 -13.971 -0.105 1.00 92.06 262 LEU A C 1
ATOM 1997 O O . LEU A 1 262 ? 8.241 -13.893 1.009 1.00 92.06 262 LEU A O 1
ATOM 2001 N N . THR A 1 263 ? 9.059 -12.889 -0.827 1.00 90.69 263 THR A N 1
ATOM 2002 C CA . THR A 1 263 ? 8.776 -11.516 -0.384 1.00 90.69 263 THR A CA 1
ATOM 2003 C C . THR A 1 263 ? 7.279 -11.313 -0.146 1.00 90.69 263 THR A C 1
ATOM 2005 O O . THR A 1 263 ? 6.889 -10.844 0.923 1.00 90.69 263 THR A O 1
ATOM 2008 N N . ASN A 1 264 ? 6.425 -11.720 -1.091 1.00 90.31 264 ASN A N 1
ATOM 2009 C CA . ASN A 1 264 ? 4.974 -11.555 -0.975 1.00 90.31 264 ASN A CA 1
ATOM 2010 C C . ASN A 1 264 ? 4.367 -12.383 0.169 1.00 90.31 264 ASN A C 1
ATOM 2012 O O . ASN A 1 264 ? 3.617 -11.842 0.982 1.00 90.31 264 ASN A O 1
ATOM 2016 N N . PHE A 1 265 ? 4.704 -13.672 0.282 1.00 92.19 265 PHE A N 1
ATOM 2017 C CA . PHE A 1 265 ? 4.203 -14.514 1.374 1.00 92.19 265 PHE A CA 1
ATOM 2018 C C . PHE A 1 265 ? 4.789 -14.128 2.732 1.00 92.19 265 PHE A C 1
ATOM 2020 O O . PHE A 1 265 ? 4.071 -14.174 3.728 1.00 92.19 265 PHE A O 1
ATOM 2027 N N . GLY A 1 266 ? 6.054 -13.705 2.782 1.00 92.19 266 GLY A N 1
ATOM 2028 C CA . GLY A 1 266 ? 6.692 -13.207 3.998 1.00 92.19 266 GLY A CA 1
ATOM 2029 C C . GLY A 1 266 ? 6.011 -11.945 4.526 1.00 92.19 266 GLY A C 1
ATOM 2030 O O . GLY A 1 266 ? 5.672 -11.877 5.706 1.00 92.19 266 GLY A O 1
ATOM 2031 N N . LEU A 1 267 ? 5.728 -10.979 3.647 1.00 91.00 267 LEU A N 1
ATOM 2032 C CA . LEU A 1 267 ? 4.980 -9.773 4.009 1.00 91.00 267 LEU A CA 1
ATOM 2033 C C . LEU A 1 267 ? 3.530 -10.081 4.391 1.00 91.00 267 LEU A C 1
ATOM 2035 O O . LEU A 1 267 ? 3.037 -9.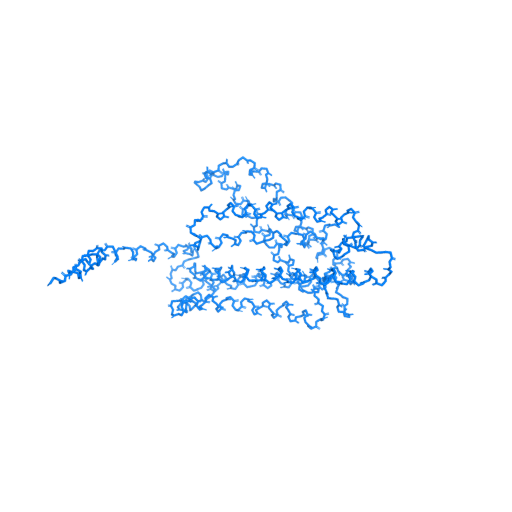537 5.376 1.00 91.00 267 LEU A O 1
ATOM 2039 N N . LEU A 1 268 ? 2.852 -10.982 3.673 1.00 91.62 268 LEU A N 1
ATOM 2040 C CA . LEU A 1 268 ? 1.493 -11.399 4.024 1.00 91.62 268 LEU A CA 1
ATOM 2041 C C . LEU A 1 268 ? 1.455 -12.058 5.410 1.00 91.62 268 LEU A C 1
ATOM 2043 O O . LEU A 1 268 ? 0.599 -11.722 6.229 1.00 91.62 268 LEU A O 1
ATOM 2047 N N . ALA A 1 269 ? 2.400 -12.956 5.693 1.00 92.69 269 ALA A N 1
ATOM 2048 C CA . ALA A 1 269 ? 2.540 -13.580 7.002 1.00 92.69 269 ALA A CA 1
ATOM 2049 C C . ALA A 1 269 ? 2.803 -12.529 8.088 1.00 92.69 269 ALA A C 1
ATOM 2051 O O . ALA A 1 269 ? 2.151 -12.564 9.131 1.00 92.69 269 ALA A O 1
ATOM 2052 N N . LEU A 1 270 ? 3.680 -11.552 7.830 1.00 91.44 270 LEU A N 1
ATOM 2053 C CA . LEU A 1 270 ? 3.931 -10.438 8.745 1.00 91.44 270 LEU A CA 1
ATOM 2054 C C . LEU A 1 270 ? 2.651 -9.638 9.026 1.00 91.44 270 LEU A C 1
ATOM 2056 O O . LEU A 1 270 ? 2.339 -9.385 10.188 1.00 91.44 270 LEU A O 1
ATOM 2060 N N . CYS A 1 271 ? 1.874 -9.287 7.997 1.00 90.19 271 CYS A N 1
ATOM 2061 C CA . CYS A 1 271 ? 0.596 -8.592 8.159 1.00 90.19 271 CYS A CA 1
ATOM 2062 C C . CYS A 1 271 ? -0.392 -9.395 9.018 1.00 90.19 271 CYS A C 1
ATOM 2064 O O . CYS A 1 271 ? -1.007 -8.834 9.924 1.00 90.19 271 CYS A O 1
ATOM 2066 N N . ILE A 1 272 ? -0.522 -10.704 8.773 1.00 92.38 272 ILE A N 1
ATOM 2067 C CA . ILE A 1 272 ? -1.404 -11.589 9.549 1.00 92.38 272 ILE A CA 1
ATOM 2068 C C . ILE A 1 272 ? -0.938 -11.672 11.007 1.00 92.38 272 ILE A C 1
ATOM 2070 O O . ILE A 1 272 ? -1.749 -11.518 11.919 1.00 92.38 272 ILE A O 1
ATOM 2074 N N . ILE A 1 273 ? 0.362 -11.868 11.244 1.00 93.88 273 ILE A N 1
ATOM 2075 C CA . ILE A 1 273 ? 0.939 -11.948 12.593 1.00 93.88 273 ILE A CA 1
ATOM 2076 C C . ILE A 1 273 ? 0.715 -10.639 13.353 1.00 93.88 273 ILE A C 1
ATOM 2078 O O . ILE A 1 273 ? 0.283 -10.676 14.506 1.00 93.88 273 ILE A O 1
ATOM 2082 N N . LEU A 1 274 ? 0.958 -9.487 12.721 1.00 91.62 274 LEU A N 1
ATOM 2083 C CA . LEU A 1 274 ? 0.728 -8.177 13.334 1.00 91.62 274 LEU A CA 1
ATOM 2084 C C . LEU A 1 274 ? -0.756 -7.959 13.652 1.00 91.62 274 LEU A C 1
ATOM 2086 O O . LEU A 1 274 ? -1.077 -7.535 14.761 1.00 91.62 274 LEU A O 1
ATOM 2090 N N . ALA A 1 275 ? -1.662 -8.303 12.732 1.00 92.12 275 ALA A N 1
ATOM 2091 C CA . ALA A 1 275 ? -3.103 -8.178 12.946 1.00 92.12 275 ALA A CA 1
ATOM 2092 C C . ALA A 1 275 ? -3.604 -9.072 14.093 1.00 92.12 275 ALA A C 1
ATOM 2094 O O . ALA A 1 275 ? -4.344 -8.606 14.962 1.00 92.12 275 ALA A O 1
ATOM 2095 N N . LEU A 1 276 ? -3.166 -10.335 14.141 1.00 94.88 276 LEU A N 1
ATOM 2096 C CA . LEU A 1 276 ? -3.515 -11.268 15.215 1.00 94.88 276 LEU A CA 1
ATOM 2097 C C . LEU A 1 276 ? -2.946 -10.811 16.559 1.00 94.88 276 LEU A C 1
ATOM 2099 O O . LEU A 1 276 ? -3.669 -10.780 17.555 1.00 94.88 276 LEU A O 1
ATOM 2103 N N . THR A 1 277 ? -1.674 -10.409 16.588 1.00 95.00 277 THR A N 1
ATOM 2104 C CA . THR A 1 277 ? -1.027 -9.891 17.801 1.00 95.00 277 THR A CA 1
ATOM 2105 C C . THR A 1 277 ? -1.780 -8.673 18.322 1.00 95.00 277 THR A C 1
ATOM 2107 O O . THR A 1 277 ? -2.131 -8.628 19.501 1.00 95.00 277 THR A O 1
ATOM 2110 N N . ASN A 1 278 ? -2.113 -7.728 17.437 1.00 94.50 278 ASN A N 1
ATOM 2111 C CA . ASN A 1 278 ? -2.914 -6.560 17.776 1.00 94.50 278 ASN A CA 1
ATOM 2112 C C . ASN A 1 278 ? -4.274 -6.960 18.367 1.00 94.50 278 ASN A C 1
ATOM 2114 O O . ASN A 1 278 ? -4.613 -6.514 19.460 1.00 94.50 278 ASN A O 1
ATOM 2118 N N . TYR A 1 279 ? -5.012 -7.857 17.705 1.00 94.56 279 TYR A N 1
ATOM 2119 C CA . TYR A 1 279 ? -6.312 -8.341 18.177 1.00 94.56 279 TYR A CA 1
ATOM 2120 C C . TYR A 1 279 ? -6.235 -8.951 19.583 1.00 94.56 279 TYR A C 1
ATOM 2122 O O . TYR A 1 279 ? -7.023 -8.588 20.458 1.00 94.56 279 TYR A O 1
ATOM 2130 N N . PHE A 1 280 ? -5.278 -9.848 19.840 1.00 95.25 280 PHE A N 1
ATOM 2131 C CA . PHE A 1 280 ? -5.153 -10.499 21.147 1.00 95.25 280 PHE A CA 1
ATOM 2132 C C . PHE A 1 280 ? -4.721 -9.530 22.252 1.00 95.25 280 PHE A C 1
ATOM 2134 O O . PHE A 1 280 ? -5.246 -9.607 23.367 1.00 95.25 280 PHE A O 1
ATOM 2141 N N . VAL A 1 281 ? -3.801 -8.608 21.955 1.00 94.81 281 VAL A N 1
ATOM 2142 C CA . VAL A 1 281 ? -3.356 -7.589 22.915 1.00 94.81 281 VAL A CA 1
ATOM 2143 C C . VAL A 1 281 ? -4.502 -6.637 23.247 1.00 94.81 281 VAL A C 1
ATOM 2145 O O . VAL A 1 281 ? -4.813 -6.468 24.425 1.00 94.81 281 VAL A O 1
ATOM 2148 N N . VAL A 1 282 ? -5.187 -6.093 22.239 1.00 94.06 282 VAL A N 1
ATOM 2149 C CA . VAL A 1 282 ? -6.336 -5.193 22.425 1.00 94.06 282 VAL A CA 1
ATOM 2150 C C . VAL A 1 282 ? -7.449 -5.890 23.201 1.00 94.06 282 VAL A C 1
ATOM 2152 O O . VAL A 1 282 ? -7.923 -5.356 24.200 1.00 94.06 282 VAL A O 1
ATOM 2155 N N . LYS A 1 283 ? -7.807 -7.128 22.835 1.00 93.62 283 LYS A N 1
ATOM 2156 C CA . LYS A 1 283 ? -8.813 -7.923 23.557 1.00 93.62 283 LYS A CA 1
ATOM 2157 C C . LYS A 1 283 ? -8.469 -8.090 25.038 1.00 93.62 283 LYS A C 1
ATOM 2159 O O . LYS A 1 283 ? -9.352 -8.013 25.891 1.00 93.62 283 LYS A O 1
ATOM 2164 N N . ARG A 1 284 ? -7.193 -8.331 25.358 1.00 94.06 284 ARG A N 1
ATOM 2165 C CA . ARG A 1 284 ? -6.722 -8.449 26.746 1.00 94.06 284 ARG A CA 1
ATOM 2166 C C . ARG A 1 284 ? -6.796 -7.112 27.486 1.00 94.06 284 ARG A C 1
ATOM 2168 O O . ARG A 1 284 ? -7.188 -7.109 28.650 1.00 94.06 284 ARG A O 1
ATOM 2175 N N . GLN A 1 285 ? -6.437 -6.007 26.829 1.00 93.44 285 GLN A N 1
ATOM 2176 C CA . GLN A 1 285 ? -6.535 -4.661 27.401 1.00 93.44 285 GLN A CA 1
ATOM 2177 C C . GLN A 1 285 ? -7.996 -4.298 27.699 1.00 93.44 285 GLN A C 1
ATOM 2179 O O . GLN A 1 285 ? -8.311 -4.007 28.847 1.00 93.44 285 GLN A O 1
ATOM 2184 N N . LEU A 1 286 ? -8.902 -4.463 26.735 1.00 92.56 286 LEU A N 1
ATOM 2185 C CA . LEU A 1 286 ? -10.332 -4.183 26.911 1.00 92.56 286 LEU A CA 1
ATOM 2186 C C . LEU A 1 286 ? -10.960 -5.026 28.024 1.00 92.56 286 LEU A C 1
ATOM 2188 O O . LEU A 1 286 ? -11.667 -4.495 28.876 1.00 92.56 286 LEU A O 1
ATOM 2192 N N . ARG A 1 287 ? -10.625 -6.323 28.105 1.00 92.12 287 ARG A N 1
ATOM 2193 C CA . ARG A 1 287 ? -11.113 -7.187 29.191 1.00 92.12 287 ARG A CA 1
ATOM 2194 C C . ARG A 1 287 ? -10.695 -6.673 30.573 1.00 92.12 287 ARG A C 1
ATOM 2196 O O . ARG A 1 287 ? -11.458 -6.828 31.520 1.00 92.12 287 ARG A O 1
ATOM 2203 N N . SER A 1 288 ? -9.513 -6.064 30.701 1.00 91.38 288 SER A N 1
ATOM 2204 C CA . SER A 1 288 ? -9.073 -5.465 31.972 1.00 91.38 288 SER A CA 1
ATOM 2205 C C . SER A 1 288 ? -9.892 -4.235 32.386 1.00 91.38 288 SER A C 1
ATOM 2207 O O . SER A 1 288 ? -9.872 -3.864 33.553 1.00 91.38 288 SER A O 1
ATOM 2209 N N . GLU A 1 289 ? -10.635 -3.640 31.452 1.00 89.75 289 GLU A N 1
ATOM 2210 C CA . GLU A 1 289 ? -11.578 -2.534 31.674 1.00 89.75 289 GLU A CA 1
ATOM 2211 C C . GLU A 1 289 ? -13.039 -2.992 31.763 1.00 89.75 289 GLU A C 1
ATOM 2213 O O . GLU A 1 289 ? -13.926 -2.155 31.880 1.00 89.75 289 GLU A O 1
ATOM 2218 N N . GLY A 1 290 ? -13.314 -4.297 31.672 1.00 90.94 290 GLY A N 1
ATOM 2219 C CA . GLY A 1 290 ? -14.688 -4.796 31.568 1.00 90.94 290 GLY A CA 1
ATOM 2220 C C . GLY A 1 290 ? -15.355 -4.504 30.217 1.00 90.94 290 GLY A C 1
ATOM 2221 O O . GLY A 1 290 ? -16.572 -4.606 30.118 1.00 90.94 290 GLY A O 1
ATOM 2222 N N . LEU A 1 291 ? -14.574 -4.169 29.186 1.00 91.31 291 LEU A N 1
ATOM 2223 C CA . LEU A 1 291 ? -15.049 -3.877 27.834 1.00 91.31 291 LEU A CA 1
ATOM 2224 C C . LEU A 1 291 ? -14.815 -5.051 26.879 1.00 91.31 291 LEU A C 1
ATOM 2226 O O . LEU A 1 291 ? -13.960 -5.922 27.084 1.00 91.31 291 LEU A O 1
ATOM 2230 N N . THR A 1 292 ? -15.562 -5.037 25.786 1.00 89.94 292 THR A N 1
ATOM 2231 C CA . THR A 1 292 ? -15.479 -5.969 24.668 1.00 89.94 292 THR A CA 1
ATOM 2232 C C . THR A 1 292 ? -15.004 -5.262 23.399 1.00 89.94 292 THR A C 1
ATOM 2234 O O . THR A 1 292 ? -14.876 -4.043 23.337 1.00 89.94 292 THR A O 1
ATOM 2237 N N . ILE A 1 293 ? -14.713 -6.041 22.356 1.00 85.25 293 ILE A N 1
ATOM 2238 C CA . ILE A 1 293 ? -14.312 -5.490 21.053 1.00 85.25 293 ILE A CA 1
ATOM 2239 C C . ILE A 1 293 ? -15.483 -4.760 20.384 1.00 85.25 293 ILE A C 1
ATOM 2241 O O . ILE A 1 293 ? -15.256 -3.829 19.622 1.00 85.25 293 ILE A O 1
ATOM 2245 N N . GLU A 1 294 ? -16.725 -5.131 20.687 1.00 85.38 294 GLU A N 1
ATOM 2246 C CA . GLU A 1 294 ? -17.915 -4.461 20.147 1.00 85.38 294 GLU A CA 1
ATOM 2247 C C . GLU A 1 294 ? -18.069 -3.033 20.689 1.00 85.38 294 GLU A C 1
ATOM 2249 O O . GLU A 1 294 ? -18.672 -2.191 20.032 1.00 85.38 294 GLU A O 1
ATOM 2254 N N . ASP A 1 295 ? -17.438 -2.740 21.829 1.00 82.75 295 ASP A N 1
ATOM 2255 C CA . ASP A 1 295 ? -17.393 -1.399 22.416 1.00 82.75 295 ASP A CA 1
ATOM 2256 C C . ASP A 1 295 ? -16.348 -0.496 21.731 1.00 82.75 295 ASP A C 1
ATOM 2258 O O . ASP A 1 295 ? -16.326 0.721 21.936 1.00 82.75 295 ASP A O 1
ATOM 2262 N N . THR A 1 296 ? -15.475 -1.067 20.890 1.00 78.50 296 THR A N 1
ATOM 2263 C CA . THR A 1 296 ? -14.544 -0.285 20.063 1.00 78.50 296 THR A CA 1
ATOM 2264 C C . THR A 1 296 ? -15.314 0.407 18.938 1.00 78.50 296 THR A C 1
ATOM 2266 O O . THR A 1 296 ? -16.067 -0.226 18.204 1.00 78.50 296 THR A O 1
ATOM 2269 N N . GLY A 1 297 ? -15.143 1.724 18.794 1.00 66.19 297 GLY A N 1
ATOM 2270 C CA . GLY A 1 297 ? -15.873 2.528 17.802 1.00 66.19 297 GLY A CA 1
ATOM 2271 C C . GLY A 1 297 ? -16.980 3.424 18.366 1.00 66.19 297 GLY A C 1
ATOM 2272 O O . GLY A 1 297 ? -17.265 4.442 17.748 1.00 66.19 297 GLY A O 1
ATOM 2273 N N . ASN A 1 298 ? -17.528 3.117 19.550 1.00 55.31 298 ASN A N 1
ATOM 2274 C CA . ASN A 1 298 ? -18.555 3.942 20.217 1.00 55.31 298 ASN A CA 1
ATOM 2275 C C . ASN A 1 298 ? -17.965 4.943 21.231 1.00 55.31 298 ASN A C 1
ATOM 2277 O O . ASN A 1 298 ? -18.689 5.732 21.829 1.00 55.31 298 ASN A O 1
ATOM 2281 N N . ALA A 1 299 ? -16.646 4.910 21.451 1.00 50.97 299 ALA A N 1
ATOM 2282 C CA . ALA A 1 299 ? -15.975 5.715 22.473 1.00 50.97 299 ALA A CA 1
ATOM 2283 C C . ALA A 1 299 ? -16.061 7.237 22.232 1.00 50.97 299 ALA A C 1
ATOM 2285 O O . ALA A 1 299 ? -15.959 7.995 23.195 1.00 50.97 299 ALA A O 1
ATOM 2286 N N . SER A 1 300 ? -16.265 7.683 20.985 1.00 45.59 300 SER A N 1
ATOM 2287 C CA . SER A 1 300 ? -16.452 9.105 20.663 1.00 45.59 300 SER A CA 1
ATOM 2288 C C . SER A 1 300 ? -17.795 9.652 21.148 1.00 45.59 300 SER A C 1
ATOM 2290 O O . SER A 1 300 ? -17.869 10.820 21.511 1.00 45.59 300 SER A O 1
ATOM 2292 N N . ASP A 1 301 ? -18.831 8.812 21.218 1.00 44.16 301 ASP A N 1
ATOM 2293 C CA . ASP A 1 301 ? -20.184 9.264 21.562 1.00 44.16 301 ASP A CA 1
ATOM 2294 C C . ASP A 1 301 ? -20.329 9.494 23.078 1.00 44.16 301 ASP A C 1
ATOM 2296 O O . ASP A 1 301 ? -21.117 10.326 23.512 1.00 44.16 301 ASP A O 1
ATOM 2300 N N . SER A 1 302 ? -19.518 8.813 23.898 1.00 38.47 302 SER A N 1
ATOM 2301 C CA . SER A 1 302 ? -19.572 8.919 25.364 1.00 38.47 302 SER A CA 1
ATOM 2302 C C . SER A 1 302 ? -18.755 10.069 25.974 1.00 38.47 302 SER A C 1
ATOM 2304 O O . SER A 1 302 ? -19.016 10.444 27.113 1.00 38.47 302 SER A O 1
ATOM 2306 N N . GLU A 1 303 ? -17.752 10.617 25.271 1.00 42.50 303 GLU A N 1
ATOM 2307 C CA . GLU A 1 303 ? -16.953 11.756 25.778 1.00 42.50 3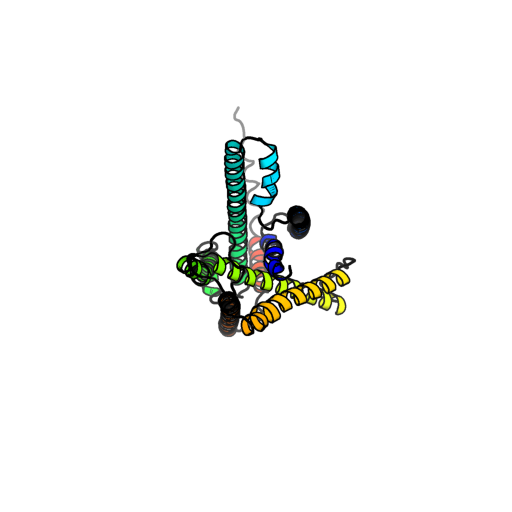03 GLU A CA 1
ATOM 2308 C C . GLU A 1 303 ? -17.485 13.123 25.282 1.00 42.50 303 GLU A C 1
ATOM 2310 O O . GLU A 1 303 ? -17.265 14.130 25.956 1.00 42.50 303 GLU A O 1
ATOM 2315 N N . GLU A 1 304 ? -18.232 13.186 24.167 1.00 38.75 304 GLU A N 1
ATOM 2316 C CA . GLU A 1 304 ? -18.834 14.442 23.674 1.00 38.75 304 GLU A CA 1
ATOM 2317 C C . GLU A 1 304 ? -20.096 14.876 24.444 1.00 38.75 304 GLU A C 1
ATOM 2319 O O . GLU A 1 304 ? -20.312 16.081 24.595 1.00 38.75 304 GLU A O 1
ATOM 2324 N N . GLU A 1 305 ? -20.893 13.953 25.003 1.00 32.59 305 GLU A N 1
ATOM 2325 C CA . GLU A 1 305 ? -22.094 14.324 25.779 1.00 32.59 305 GLU A CA 1
ATOM 2326 C C . GLU A 1 305 ? -21.757 15.094 27.068 1.00 32.59 305 GLU A C 1
ATOM 2328 O O . GLU A 1 305 ? -22.477 16.018 27.439 1.00 32.59 305 GLU A O 1
ATOM 2333 N N . VAL A 1 306 ? -20.612 14.817 27.701 1.00 34.22 306 VAL A N 1
ATOM 2334 C CA . VAL A 1 306 ? -20.195 15.521 28.930 1.00 34.22 306 VAL A CA 1
ATOM 2335 C C . VAL A 1 306 ? -19.654 16.928 28.628 1.00 34.22 306 VAL A C 1
ATOM 2337 O O . VAL A 1 306 ? -19.764 17.837 29.445 1.00 34.22 306 VAL A O 1
ATOM 2340 N N . SER A 1 307 ? -19.114 17.158 27.426 1.00 29.28 307 SER A N 1
ATOM 2341 C CA . SER A 1 307 ? -18.515 18.447 27.049 1.00 29.28 307 SER A CA 1
ATOM 2342 C C . SER A 1 307 ? -19.543 19.518 26.664 1.00 29.28 307 SER A C 1
ATOM 2344 O O . SER A 1 307 ? -19.230 20.712 26.750 1.00 29.28 307 SER A O 1
ATOM 2346 N N . TYR A 1 308 ? -20.731 19.129 26.194 1.00 34.81 308 TYR A N 1
ATOM 2347 C CA . TYR A 1 308 ? -21.741 20.082 25.723 1.00 34.81 308 TYR A CA 1
ATOM 2348 C C . TYR A 1 308 ? -22.656 20.606 26.839 1.00 34.81 308 TYR A C 1
ATOM 2350 O O . TYR A 1 308 ? -23.072 21.762 26.754 1.00 34.81 308 TYR A O 1
ATOM 2358 N N . GLU A 1 309 ? -22.909 19.839 27.906 1.00 33.19 309 GLU A N 1
ATOM 2359 C CA . GLU A 1 309 ? -23.708 20.331 29.042 1.00 33.19 309 GLU A CA 1
ATOM 2360 C C . GLU A 1 309 ? -22.936 21.304 29.952 1.00 33.19 309 GLU A C 1
ATOM 2362 O O . GLU A 1 309 ? -23.527 22.254 30.464 1.00 33.19 309 GLU A O 1
ATOM 2367 N N . GLU A 1 310 ? -21.613 21.167 30.098 1.00 34.25 310 GLU A N 1
ATOM 2368 C CA . GLU A 1 310 ? -20.828 22.063 30.970 1.00 34.25 310 GLU A CA 1
ATOM 2369 C C . GLU A 1 310 ? -20.408 23.392 30.316 1.00 34.25 310 GLU A C 1
ATOM 2371 O O . GLU A 1 310 ? -19.968 24.308 31.010 1.00 34.25 310 GLU A O 1
ATOM 2376 N N . THR A 1 311 ? -20.563 23.563 28.997 1.00 33.91 311 THR A N 1
ATOM 2377 C CA . THR A 1 311 ? -20.138 24.802 28.308 1.00 33.91 311 THR A CA 1
ATOM 2378 C C . THR A 1 311 ? -21.275 25.671 27.771 1.00 33.91 311 THR A C 1
ATOM 2380 O O . THR A 1 311 ? -21.031 26.836 27.436 1.00 33.91 311 THR A O 1
ATOM 2383 N N . SER A 1 312 ? -22.524 25.191 27.749 1.00 32.47 312 SER A N 1
ATOM 2384 C CA . SER A 1 312 ? -23.662 25.974 27.243 1.00 32.47 312 SER A CA 1
ATOM 2385 C C . SER A 1 312 ? -24.272 26.946 28.258 1.00 32.47 312 SER A C 1
ATOM 2387 O O . SER A 1 312 ? -25.086 27.779 27.861 1.00 32.47 312 SER A O 1
ATOM 2389 N N . HIS A 1 313 ? -23.875 26.903 29.536 1.00 35.72 313 HIS A N 1
ATOM 2390 C CA . HIS A 1 313 ? -24.458 27.768 30.571 1.00 35.72 313 HIS A CA 1
ATOM 2391 C C . HIS A 1 313 ? -23.618 28.976 31.010 1.00 35.72 313 HIS A C 1
ATOM 2393 O O . HIS A 1 313 ? -24.140 29.807 31.748 1.00 35.72 313 HIS A O 1
ATOM 2399 N N . GLU A 1 314 ? -22.382 29.165 30.522 1.00 39.72 314 GLU A N 1
ATOM 2400 C CA . GLU A 1 314 ? -21.504 30.205 31.099 1.00 39.72 314 GLU A CA 1
ATOM 2401 C C . GLU A 1 314 ? -20.801 31.165 30.122 1.00 39.72 314 GLU A C 1
ATOM 2403 O O . GLU A 1 314 ? -19.909 31.912 30.531 1.00 39.72 314 GLU A O 1
ATOM 2408 N N . LYS A 1 315 ? -21.165 31.221 28.829 1.00 36.88 315 LYS A N 1
ATOM 2409 C CA . LYS A 1 315 ? -20.345 32.015 27.885 1.00 36.88 315 LYS A CA 1
ATOM 2410 C C . LYS A 1 315 ? -21.024 32.777 26.752 1.00 36.88 315 LYS A C 1
ATOM 2412 O O . LYS A 1 315 ? -20.390 32.982 25.720 1.00 36.88 315 LYS A O 1
ATOM 2417 N N . HIS A 1 316 ? -22.233 33.308 26.958 1.00 35.75 316 HIS A N 1
ATOM 2418 C CA . HIS A 1 316 ? -22.842 34.198 25.954 1.00 35.75 316 HIS A CA 1
ATOM 2419 C C . HIS A 1 316 ? -23.310 35.600 26.384 1.00 35.75 316 HIS A C 1
ATOM 2421 O O . HIS A 1 316 ? -23.678 36.368 25.501 1.00 35.75 316 HIS A O 1
ATOM 2427 N N . GLU A 1 317 ? -23.152 36.037 27.642 1.00 34.50 317 GLU A N 1
ATOM 2428 C CA . GLU A 1 317 ? -23.544 37.418 28.029 1.00 34.50 317 GLU A CA 1
ATOM 2429 C C . GLU A 1 317 ? -22.394 38.383 28.401 1.00 34.50 317 GLU A C 1
ATOM 2431 O O . GLU A 1 317 ? -22.610 39.581 28.569 1.00 34.50 317 GLU A O 1
ATOM 2436 N N . GLY A 1 318 ? -21.135 37.938 28.468 1.00 37.66 318 GLY A N 1
ATOM 2437 C CA . GLY A 1 318 ? -20.079 38.739 29.116 1.00 37.66 318 GLY A CA 1
ATOM 2438 C 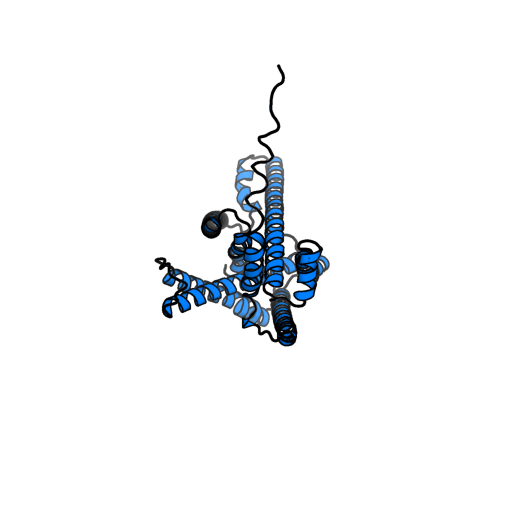C . GLY A 1 318 ? -19.201 39.653 28.247 1.00 37.66 318 GLY A C 1
ATOM 2439 O O . GLY A 1 318 ? -18.495 40.499 28.800 1.00 37.66 318 GLY A O 1
ATOM 2440 N N . ILE A 1 319 ? -19.162 39.491 26.916 1.00 36.78 319 ILE A N 1
ATOM 2441 C CA . ILE A 1 319 ? -18.044 40.043 26.109 1.00 36.78 319 ILE A CA 1
ATOM 2442 C C . ILE A 1 319 ? -18.478 41.088 25.069 1.00 36.78 319 ILE A C 1
ATOM 2444 O O . ILE A 1 319 ? -17.701 41.994 24.766 1.00 36.78 319 ILE A O 1
ATOM 2448 N N . PHE A 1 320 ? -19.730 41.082 24.603 1.00 34.88 320 PHE A N 1
ATOM 2449 C CA . PHE A 1 320 ? -20.180 42.057 23.597 1.00 34.88 320 PHE A CA 1
ATOM 2450 C C . PHE A 1 320 ? -20.601 43.421 24.185 1.00 34.88 320 PHE A C 1
ATOM 2452 O O . PHE A 1 320 ? -20.500 44.440 23.506 1.00 34.88 320 PHE A O 1
ATOM 2459 N N . CYS A 1 321 ? -20.959 43.487 25.475 1.00 38.59 321 CYS A N 1
ATOM 2460 C CA . CYS A 1 321 ? -21.341 44.743 26.141 1.00 38.59 321 CYS A CA 1
ATOM 2461 C C . CYS A 1 321 ? -20.150 45.579 26.659 1.00 38.59 321 CYS A C 1
ATOM 2463 O O . CYS A 1 321 ? -20.308 46.760 26.962 1.00 38.59 321 CYS A O 1
ATOM 2465 N N . LYS A 1 322 ? -18.935 45.015 26.740 1.00 35.12 322 LYS A N 1
ATOM 2466 C CA . LYS A 1 322 ? -17.756 45.707 27.307 1.00 35.12 322 LYS A CA 1
ATOM 2467 C C . LYS A 1 322 ? -16.872 46.438 26.289 1.00 35.12 322 LYS A C 1
ATOM 2469 O O . LYS A 1 322 ? -16.018 47.216 26.707 1.00 35.12 322 LYS A O 1
ATOM 2474 N N . MET A 1 323 ? -17.084 46.260 24.980 1.00 35.50 323 MET A N 1
ATOM 2475 C CA . MET A 1 323 ? -16.292 46.951 23.943 1.00 35.50 323 MET A CA 1
ATOM 2476 C C . MET A 1 323 ? -16.954 48.198 23.338 1.00 35.50 323 MET A C 1
ATOM 2478 O O . MET A 1 323 ? -16.250 49.002 22.735 1.00 35.50 323 MET A O 1
ATOM 2482 N N . MET A 1 324 ? -18.255 48.438 23.543 1.00 36.91 324 MET A N 1
ATOM 2483 C CA . MET A 1 324 ? -18.927 49.622 22.974 1.00 36.91 324 MET A CA 1
ATOM 2484 C C . MET A 1 324 ? -18.890 50.886 23.851 1.00 36.91 324 MET A C 1
ATOM 2486 O O . MET A 1 324 ? -19.327 51.943 23.409 1.00 36.91 324 MET A O 1
ATOM 2490 N N . HIS A 1 325 ? -18.321 50.841 25.062 1.00 38.09 325 HIS A N 1
ATOM 2491 C CA . HIS A 1 325 ? -18.369 51.985 25.989 1.00 38.09 325 HIS A CA 1
ATOM 2492 C C . HIS A 1 325 ? -17.100 52.859 26.047 1.00 38.09 325 HIS A C 1
ATOM 2494 O O . HIS A 1 325 ? -17.002 53.728 26.916 1.00 38.09 325 HIS A O 1
ATOM 2500 N N . LYS A 1 326 ? -16.127 52.671 25.138 1.00 38.06 326 LYS A N 1
ATOM 2501 C CA . LYS A 1 326 ? -14.811 53.348 25.208 1.00 38.06 326 LYS A CA 1
ATOM 2502 C C . LYS A 1 326 ? -14.444 54.279 24.042 1.00 38.06 326 LYS A C 1
ATOM 2504 O O . LYS A 1 326 ? -13.279 54.632 23.907 1.00 38.06 326 LYS A O 1
ATOM 2509 N N . PHE A 1 327 ? -15.422 54.752 23.270 1.00 37.06 327 PHE A N 1
ATOM 2510 C CA . PHE A 1 327 ? -15.228 55.846 22.309 1.00 37.06 327 PHE A CA 1
ATOM 2511 C C . PHE A 1 327 ? -16.243 56.972 22.551 1.00 37.06 327 PHE A C 1
ATOM 2513 O O . PHE A 1 327 ? -17.316 57.010 21.960 1.00 37.06 327 PHE A O 1
ATOM 2520 N N . LYS A 1 328 ? -15.888 57.917 23.430 1.00 35.50 328 LYS A N 1
ATOM 2521 C CA . LYS A 1 328 ? -16.433 59.283 23.402 1.00 35.50 328 LYS A CA 1
ATOM 2522 C C . LYS A 1 328 ? -15.308 60.224 22.954 1.00 35.50 328 LYS A C 1
ATOM 2524 O O . LYS A 1 328 ? -14.288 60.271 23.642 1.00 35.50 328 LYS A O 1
ATOM 2529 N N . PRO A 1 329 ? -15.455 60.966 21.845 1.00 38.28 329 PRO A N 1
ATOM 2530 C CA . PRO A 1 329 ? -14.516 62.024 21.496 1.00 38.28 329 PRO A CA 1
ATOM 2531 C C . PRO A 1 329 ? -14.703 63.216 22.447 1.00 38.28 329 PRO A C 1
ATOM 2533 O O . PRO A 1 329 ? -15.831 63.640 22.707 1.00 38.28 329 PRO A O 1
ATOM 2536 N N . LYS A 1 330 ? -13.598 63.742 22.986 1.00 43.56 330 LYS A N 1
ATOM 2537 C CA . LYS A 1 330 ? -13.585 65.018 23.714 1.00 43.56 330 LYS A CA 1
ATOM 2538 C C . LYS A 1 330 ? -13.764 66.166 22.711 1.00 43.56 330 LYS A C 1
ATOM 2540 O O . LYS A 1 330 ? -13.050 66.203 21.711 1.00 43.56 330 LYS A O 1
ATOM 2545 N N . LYS A 1 331 ? -14.711 67.062 22.993 1.00 41.88 331 LYS A N 1
ATOM 2546 C CA . LYS A 1 331 ? -14.629 68.476 22.605 1.00 41.88 331 LYS A CA 1
ATOM 2547 C C . LYS A 1 331 ? -13.831 69.212 23.672 1.00 41.88 331 LYS A C 1
ATOM 2549 O O . LYS A 1 331 ? -13.913 68.765 24.841 1.00 41.88 331 LYS A O 1
#

pLDDT: mean 79.6, std 16.85, range [29.28, 95.94]